Protein AF-A0A6I2VFU7-F1 (afdb_monomer_lite)

Radius of gyration: 22.82 Å; chains: 1; bounding box: 44×66×55 Å

Secondary structure (DSSP, 8-state):
-----PPPPPSEEEPPPPTTS---HHHHHHHHHHHHHHTT-HHHHHHHHT-S-HHHH-HHHHHHHHHHHTT-HHHHHHHHHHHHHHHHHH-EEEETTEEEEHHHHHHH--S--EEEEEEE--SPPP-S-EEEETTEEEEHHHHHHHHHHHHHTTSS-HHHHHHHHHHHH-GGGG--TT-EEEEETTTSTT--HHHHHHTT-EEEEE--S-HHHHHHHHHHHHTSSSEEEEEEEPPSSS---S-SEEEPPGGGHHHHHHHB---TTTSHHHHHHHHHTS-S-EEEEE----STHHHHHHHHHHHHHHHHHHHH-S-EEEEEPPPTT------HHHHHHHHH-

Foldseek 3Di:
DDDPPDDQDDFFKAFAQDPVRDRDPQQLVLQLLLQLCCVQDVPLSVVSNPPPDSVPPVPVSLVVLVVSLVPDVVSVVSSVVRSLVSLQQGMWGADPSDIDRPLVVLVPLPDAQWFKEKQAADDDADQWDWDDDPNDIDTDPRVLVVLVVCCVVVVDPVVVSVVNVVCRVVSCVLQQAPAAEEEQPCLFPPHCLLSCQSNAHEYAYADALDLVSQLVSSVSRHNHGYMYIWIFGDDPDDPCPDDSYYYDDPVCSSVCSNRTHDDLRNCLSNVLNVVLPDPAAYEYEYRDDDDDPVRSSNVSSSVSSVVVSVVVDPRYHYHYDDDPSDDDDDPVVVVVSVVVD

Sequence (341 aa):
MSTTSGAAARDGVCFPQGGDGRRSTGATGRAVFADSARAVDPELAARIEHTRDWRSGYLRPIRDIIAAATASPEAALTISRDGLESAHRRFRFIRSGNEQSLGSAMDNATEPGFGSVTVEGRVAAERDLSVPYEGKRLFGDDLRSQVDRWVRDGITEPSFAEAIHTLMDNPDWLDLRGVDIALLGAGAEMAPTRSLLRWGARVHAVDLPRPAAWQRLIEITRNTAGSLRVPIRLGTQGDAHVTSDGLVHHDDDTAIAEVAGADLLVHAPEIRTWLDEVPGPLVMGTYVYADGAAHVLLSVAADAIAADLLTRRDNVMLAYLATPTDVFMVPMSAVEESRRR

pLDDT: mean 91.06, std 12.76, range [26.19, 98.75]

Structure (mmCIF, N/CA/C/O backbone):
data_AF-A0A6I2VFU7-F1
#
_entry.id   AF-A0A6I2VFU7-F1
#
loop_
_atom_site.group_PDB
_atom_site.id
_atom_site.type_symbol
_atom_site.label_atom_id
_atom_site.label_alt_id
_atom_site.label_comp_id
_atom_site.label_asym_id
_atom_site.label_entity_id
_atom_site.label_seq_id
_atom_site.pdbx_PDB_ins_code
_atom_site.Cartn_x
_atom_site.Cartn_y
_atom_site.Cartn_z
_atom_site.occupancy
_atom_site.B_iso_or_equiv
_atom_site.auth_seq_id
_atom_site.auth_comp_id
_atom_site.auth_asym_id
_atom_site.auth_atom_id
_atom_site.pdbx_PDB_model_num
ATOM 1 N N . MET A 1 1 ? 6.984 34.305 32.905 1.00 30.67 1 MET A N 1
ATOM 2 C CA . MET A 1 1 ? 6.517 34.164 31.511 1.00 30.67 1 MET A CA 1
ATOM 3 C C . MET A 1 1 ? 7.580 33.388 30.749 1.00 30.67 1 MET A C 1
ATOM 5 O O . MET A 1 1 ? 8.530 33.983 30.267 1.00 30.67 1 MET A O 1
ATOM 9 N N . SER A 1 2 ? 7.501 32.056 30.768 1.00 26.19 2 SER A N 1
ATOM 10 C CA . SER A 1 2 ? 8.373 31.192 29.962 1.00 26.19 2 SER A CA 1
ATOM 11 C C . SER A 1 2 ? 7.602 30.810 28.712 1.00 26.19 2 SER A C 1
ATOM 13 O O . SER A 1 2 ? 6.572 30.147 28.792 1.00 26.19 2 SER A O 1
ATOM 15 N N . THR A 1 3 ? 8.076 31.302 27.578 1.00 29.20 3 THR A N 1
ATOM 16 C CA . THR A 1 3 ? 7.632 30.940 26.241 1.00 29.20 3 THR A CA 1
ATOM 17 C C . THR A 1 3 ? 8.098 29.519 25.945 1.00 29.20 3 THR A C 1
ATOM 19 O O . THR A 1 3 ? 9.261 29.272 25.633 1.00 29.20 3 THR A O 1
ATOM 22 N N . THR A 1 4 ? 7.185 28.559 26.060 1.00 33.75 4 THR A N 1
ATOM 23 C CA . THR A 1 4 ? 7.360 27.221 25.498 1.00 33.75 4 THR A CA 1
ATOM 24 C C . THR A 1 4 ? 7.382 27.370 23.980 1.00 33.75 4 THR A C 1
ATOM 26 O O . THR A 1 4 ? 6.345 27.488 23.335 1.00 33.75 4 THR A O 1
ATOM 29 N N . SER A 1 5 ? 8.586 27.428 23.416 1.00 33.78 5 SER A N 1
ATOM 30 C CA . SER A 1 5 ? 8.834 27.231 21.991 1.00 33.78 5 SER A CA 1
ATOM 31 C C . SER A 1 5 ? 8.337 25.830 21.620 1.00 33.78 5 SER A C 1
ATOM 33 O O . SER A 1 5 ? 9.014 24.829 21.857 1.00 33.78 5 SER A O 1
ATOM 35 N N . GLY A 1 6 ? 7.095 25.744 21.142 1.00 36.03 6 GLY A N 1
ATOM 36 C CA . GLY A 1 6 ? 6.591 24.549 20.484 1.00 36.03 6 GLY A CA 1
ATOM 37 C C . GLY A 1 6 ? 7.407 24.353 19.217 1.00 36.03 6 GLY A C 1
ATOM 38 O O . GLY A 1 6 ? 7.439 25.245 18.372 1.00 36.03 6 GLY A O 1
ATOM 39 N N . ALA A 1 7 ? 8.098 23.219 19.097 1.00 41.25 7 ALA A N 1
ATOM 40 C CA . ALA A 1 7 ? 8.722 22.838 17.839 1.00 41.25 7 ALA A CA 1
ATOM 41 C C . ALA A 1 7 ? 7.665 22.966 16.734 1.00 41.25 7 ALA A C 1
ATOM 43 O O . ALA A 1 7 ? 6.590 22.372 16.859 1.00 41.25 7 ALA A O 1
ATOM 44 N N . ALA A 1 8 ? 7.943 23.781 15.712 1.00 52.88 8 ALA A N 1
ATOM 45 C CA . ALA A 1 8 ? 7.046 23.946 14.578 1.00 52.88 8 ALA A CA 1
ATOM 46 C C . ALA A 1 8 ? 6.665 22.553 14.069 1.00 52.88 8 ALA A C 1
ATOM 48 O O . ALA A 1 8 ? 7.534 21.709 13.826 1.00 52.88 8 ALA A O 1
ATOM 49 N N . ALA A 1 9 ? 5.365 22.279 14.026 1.00 61.72 9 ALA A N 1
ATOM 50 C CA . ALA A 1 9 ? 4.891 20.979 13.605 1.00 61.72 9 ALA A CA 1
ATOM 51 C C . ALA A 1 9 ? 5.315 20.762 12.148 1.00 61.72 9 ALA A C 1
ATOM 53 O O . ALA A 1 9 ? 5.171 21.659 11.319 1.00 61.72 9 ALA A O 1
ATOM 54 N N . ARG A 1 10 ? 5.906 19.598 11.866 1.00 85.12 10 ARG A N 1
ATOM 55 C CA . ARG A 1 10 ? 6.325 19.248 10.508 1.00 85.12 10 ARG A CA 1
ATOM 56 C C . ARG A 1 10 ? 5.086 19.139 9.625 1.00 85.12 10 ARG A C 1
ATOM 58 O O . ARG A 1 10 ? 4.072 18.606 10.077 1.00 85.12 10 ARG A O 1
ATOM 65 N N . ASP A 1 11 ? 5.198 19.630 8.398 1.00 93.62 11 ASP A N 1
ATOM 66 C CA . ASP A 1 11 ? 4.160 19.461 7.386 1.00 93.62 11 ASP A CA 1
ATOM 67 C C . ASP A 1 11 ? 3.854 17.969 7.171 1.00 93.62 11 ASP A C 1
ATOM 69 O O . ASP A 1 11 ? 4.733 17.112 7.301 1.00 93.62 11 ASP A O 1
ATOM 73 N N . GLY A 1 12 ? 2.599 17.679 6.837 1.00 96.62 12 GLY A N 1
ATOM 74 C CA . GLY A 1 12 ? 2.100 16.344 6.543 1.00 96.62 12 GLY A CA 1
ATOM 75 C C . GLY A 1 12 ? 1.078 15.801 7.540 1.00 96.62 12 GLY A C 1
ATOM 76 O O . GLY A 1 12 ? 0.535 16.519 8.389 1.00 96.62 12 GLY A O 1
ATOM 77 N N . VAL A 1 13 ? 0.796 14.504 7.404 1.00 97.88 13 VAL A N 1
ATOM 78 C CA . VAL A 1 13 ? -0.123 13.763 8.278 1.00 97.88 13 VAL A CA 1
ATOM 79 C C . VAL A 1 13 ? 0.415 13.730 9.709 1.00 97.88 13 VAL A C 1
ATOM 81 O O . VAL A 1 13 ? 1.584 13.428 9.952 1.00 97.88 13 VAL A O 1
ATOM 84 N N . CYS A 1 14 ? -0.449 14.007 10.684 1.00 97.31 14 CYS A N 1
ATOM 85 C CA . CYS A 1 14 ? -0.097 13.993 12.098 1.00 97.31 14 CYS A CA 1
ATOM 86 C C . CYS A 1 14 ? -1.249 13.504 12.993 1.00 97.31 14 CYS A C 1
ATOM 88 O O . CYS A 1 14 ? -2.431 13.574 12.654 1.00 97.31 14 CYS A O 1
ATOM 90 N N . PHE A 1 15 ? -0.887 13.013 14.179 1.00 97.50 15 PHE A N 1
ATOM 91 C CA . PHE A 1 15 ? -1.839 12.664 15.238 1.00 97.50 15 PHE A CA 1
ATOM 92 C C . PHE A 1 15 ? -2.602 13.906 15.727 1.00 97.50 15 PHE A C 1
ATOM 94 O O . PHE A 1 15 ? -2.031 14.998 15.710 1.00 97.50 15 PHE A O 1
ATOM 101 N N . PRO A 1 16 ? -3.835 13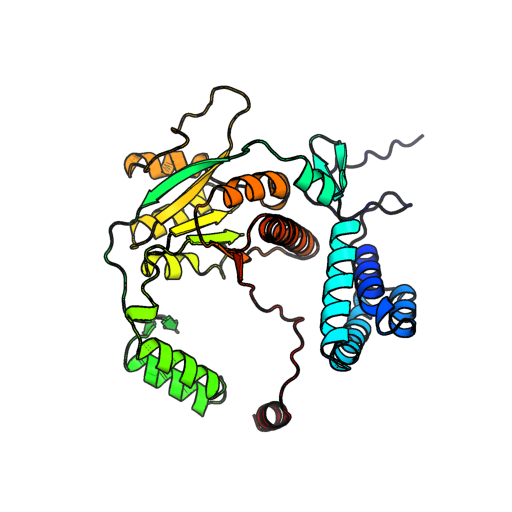.774 16.244 1.00 96.31 16 PRO A N 1
ATOM 102 C CA . PRO A 1 16 ? -4.548 14.896 16.849 1.00 96.31 16 PRO A CA 1
ATOM 103 C C . PRO A 1 16 ? -3.804 15.465 18.063 1.00 96.31 16 PRO A C 1
ATOM 105 O O . PRO A 1 16 ? -3.143 14.740 18.814 1.00 96.31 16 PRO A O 1
ATOM 108 N N . GLN A 1 17 ? -3.944 16.773 18.278 1.00 93.81 17 GLN A N 1
ATOM 109 C CA . GLN A 1 17 ? -3.481 17.430 19.495 1.00 93.81 17 GLN A CA 1
ATOM 110 C C . GLN A 1 17 ? -4.498 17.210 20.628 1.00 93.81 17 GLN A C 1
ATOM 112 O O . GLN A 1 17 ? -5.698 17.407 20.446 1.00 93.81 17 GLN A O 1
ATOM 117 N N . GLY A 1 18 ? -4.025 16.773 21.794 1.00 89.94 18 GLY A N 1
ATOM 118 C CA . GLY A 1 18 ? -4.827 16.672 23.011 1.00 89.94 18 GLY A CA 1
ATOM 119 C C . GLY A 1 18 ? -5.017 18.029 23.695 1.00 89.94 18 GLY A C 1
ATOM 120 O O . GLY A 1 18 ? -4.369 19.016 23.347 1.00 89.94 18 GLY A O 1
ATOM 121 N N . GLY A 1 19 ? -5.869 18.073 24.724 1.00 87.06 19 GLY A N 1
ATOM 122 C CA . GLY A 1 19 ? -6.099 19.291 25.519 1.00 87.06 19 GLY A CA 1
ATOM 123 C C . GLY A 1 19 ? -4.867 19.792 26.289 1.00 87.06 19 GLY A C 1
ATOM 124 O O . GLY A 1 19 ? -4.835 20.940 26.716 1.00 87.06 19 GLY A O 1
ATOM 125 N N . ASP A 1 20 ? -3.838 18.954 26.433 1.00 87.56 20 ASP A N 1
ATOM 126 C CA . ASP A 1 20 ? -2.525 19.288 26.998 1.00 87.56 20 ASP A CA 1
ATOM 127 C C . ASP A 1 20 ? -1.540 19.853 25.955 1.00 87.56 20 ASP A C 1
ATOM 129 O O . ASP A 1 20 ? -0.367 20.085 26.253 1.00 87.56 20 ASP A O 1
ATOM 133 N N . GLY A 1 21 ? -1.993 20.032 24.712 1.00 88.19 21 GLY A N 1
ATOM 134 C CA . GLY A 1 21 ? -1.176 20.492 23.600 1.00 88.19 21 GLY A CA 1
ATOM 135 C C . GLY A 1 21 ? -0.245 19.424 23.011 1.00 88.19 21 GLY A C 1
ATOM 136 O O . GLY A 1 21 ? 0.512 19.737 22.090 1.00 88.19 21 GLY A O 1
ATOM 137 N N . ARG A 1 22 ? -0.274 18.172 23.491 1.00 91.31 22 ARG A N 1
ATOM 138 C CA . ARG A 1 22 ? 0.595 17.086 23.006 1.00 91.31 22 ARG A CA 1
ATOM 139 C C . ARG A 1 22 ? -0.132 16.199 21.998 1.00 91.31 22 ARG A C 1
ATOM 141 O O . ARG A 1 22 ? -1.338 15.994 22.074 1.00 91.31 22 ARG A O 1
ATOM 148 N N . ARG A 1 23 ? 0.621 15.595 21.077 1.00 93.94 23 ARG A N 1
ATOM 149 C CA . ARG A 1 23 ? 0.114 14.601 20.116 1.00 93.94 23 ARG A CA 1
ATOM 150 C C . ARG A 1 23 ? 0.394 13.186 20.620 1.00 93.94 23 ARG A C 1
ATOM 152 O O . ARG A 1 23 ? 1.479 12.647 20.411 1.00 93.94 23 ARG A O 1
ATOM 159 N N . SER A 1 24 ? -0.549 12.611 21.365 1.00 93.81 24 SER A N 1
ATOM 160 C CA . SER A 1 24 ? -0.370 11.308 22.022 1.00 93.81 24 SER A CA 1
ATOM 161 C C . SER A 1 24 ? -0.778 10.143 21.118 1.00 93.81 24 SER A C 1
ATOM 163 O O . SER A 1 24 ? -1.953 9.975 20.784 1.00 93.81 24 SER A O 1
ATOM 165 N N . THR A 1 25 ? 0.188 9.285 20.782 1.00 93.75 25 THR A N 1
ATOM 166 C CA . THR A 1 25 ? -0.042 8.062 19.996 1.00 93.75 25 THR A CA 1
ATOM 167 C C . THR A 1 25 ? -0.905 7.059 20.760 1.00 93.75 25 THR A C 1
ATOM 169 O O . THR A 1 25 ? -1.858 6.518 20.211 1.00 93.75 25 THR A O 1
ATOM 172 N N . GLY A 1 26 ? -0.625 6.862 22.053 1.00 93.00 26 GLY A N 1
ATOM 173 C CA . GLY A 1 26 ? -1.360 5.927 22.904 1.00 93.00 26 GLY A CA 1
ATOM 174 C C . GLY A 1 26 ? -2.807 6.353 23.148 1.00 93.00 26 GLY A C 1
ATOM 175 O O . GLY A 1 26 ? -3.705 5.520 23.087 1.00 93.00 26 GLY A O 1
ATOM 176 N N . ALA A 1 27 ? -3.051 7.651 23.366 1.00 93.81 27 ALA A N 1
ATOM 177 C CA . ALA A 1 27 ? -4.416 8.157 23.514 1.00 93.81 27 ALA A CA 1
ATOM 178 C C . ALA A 1 27 ? -5.209 8.035 22.205 1.00 93.81 27 ALA A C 1
ATOM 180 O O . ALA A 1 27 ? -6.375 7.651 22.242 1.00 93.81 27 ALA A O 1
ATOM 181 N N . THR A 1 28 ? -4.565 8.312 21.063 1.00 95.69 28 THR A N 1
ATOM 182 C CA . THR A 1 28 ? -5.190 8.161 19.741 1.00 95.69 28 THR A CA 1
ATOM 183 C C . THR A 1 28 ? -5.544 6.701 19.469 1.00 95.69 28 THR A C 1
ATOM 185 O O . THR A 1 28 ? -6.696 6.415 19.166 1.00 95.69 28 THR A O 1
ATOM 188 N N . GLY A 1 29 ? -4.598 5.774 19.658 1.00 94.50 29 GLY A N 1
ATOM 189 C CA . GLY A 1 29 ? -4.837 4.342 19.463 1.00 94.50 29 GLY A CA 1
ATOM 190 C C . GLY A 1 29 ? -5.972 3.815 20.342 1.00 94.50 29 GLY A C 1
ATOM 191 O O . GLY A 1 29 ? -6.904 3.204 19.829 1.00 94.50 29 GLY A O 1
ATOM 192 N N . ARG A 1 30 ? -5.958 4.126 21.647 1.00 96.00 30 ARG A N 1
ATOM 193 C CA . ARG A 1 30 ? -7.037 3.737 22.571 1.00 96.00 30 ARG A CA 1
ATOM 194 C C . ARG A 1 30 ? -8.405 4.235 22.102 1.00 96.00 30 ARG A C 1
ATOM 196 O O . ARG A 1 30 ? -9.373 3.488 22.158 1.00 96.00 30 ARG A O 1
ATOM 203 N N . ALA A 1 31 ? -8.488 5.482 21.644 1.00 96.75 31 ALA A N 1
ATOM 204 C CA . ALA A 1 31 ? -9.744 6.055 21.176 1.00 96.75 31 ALA A CA 1
ATOM 205 C C . ALA A 1 31 ? -10.240 5.406 19.871 1.00 96.75 31 ALA A C 1
ATOM 207 O O . ALA A 1 31 ? -11.433 5.161 19.745 1.00 96.75 31 ALA A O 1
ATOM 208 N N . VAL A 1 32 ? -9.338 5.084 18.938 1.00 97.31 32 VAL A N 1
ATOM 209 C CA . VAL A 1 32 ? -9.686 4.388 17.687 1.00 97.31 32 VAL A CA 1
ATOM 210 C C . VAL A 1 32 ? -10.227 2.985 17.970 1.00 97.31 32 VAL A C 1
ATOM 212 O O . VAL A 1 32 ? -11.303 2.645 17.493 1.00 97.31 32 VAL A O 1
ATOM 215 N N . PHE A 1 33 ? -9.543 2.198 18.805 1.00 96.75 33 PHE A N 1
ATOM 216 C CA . PHE A 1 33 ? -10.000 0.847 19.153 1.00 96.75 33 PHE A CA 1
ATOM 217 C C . PHE A 1 33 ? -11.273 0.830 20.015 1.00 96.75 33 PHE A C 1
ATOM 219 O O . PHE A 1 33 ? -12.078 -0.092 19.917 1.00 96.75 33 PHE A O 1
ATOM 226 N N . ALA A 1 34 ? -11.484 1.838 20.867 1.00 98.06 34 ALA A N 1
ATOM 227 C CA . ALA A 1 34 ? -12.754 1.977 21.577 1.00 98.06 34 ALA A CA 1
ATOM 228 C C . ALA A 1 34 ? -13.896 2.260 20.597 1.00 98.06 34 ALA A C 1
ATOM 230 O O . ALA A 1 34 ? -14.954 1.641 20.686 1.0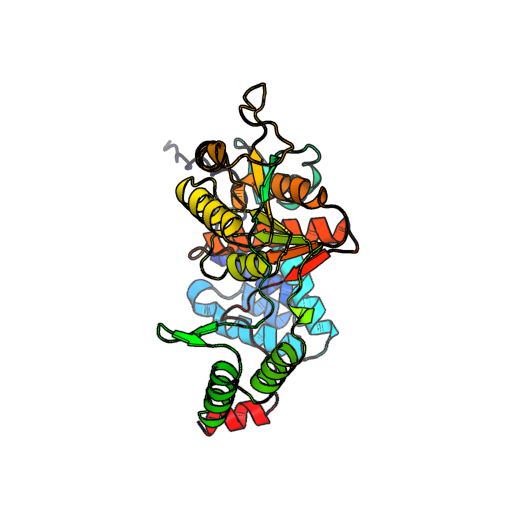0 98.06 34 ALA A O 1
ATOM 231 N N . ASP A 1 35 ? -13.667 3.174 19.651 1.00 98.56 35 ASP A N 1
ATOM 232 C CA . ASP A 1 35 ? -14.653 3.528 18.637 1.00 98.56 35 ASP A CA 1
ATOM 233 C C . ASP A 1 35 ? -14.993 2.336 17.738 1.00 98.56 35 ASP A C 1
ATOM 235 O O . ASP A 1 35 ? -16.177 2.097 17.520 1.00 98.56 35 ASP A O 1
ATOM 239 N N . SER A 1 36 ? -14.000 1.539 17.325 1.00 98.12 36 SER A N 1
ATOM 240 C CA . SER A 1 36 ? -14.229 0.352 16.492 1.00 98.12 36 SER A CA 1
ATOM 241 C C . SER A 1 36 ? -15.145 -0.676 17.155 1.00 98.12 36 SER A C 1
ATOM 243 O O . SER A 1 36 ? -15.945 -1.316 16.491 1.00 98.12 36 SER A O 1
ATOM 245 N N . ALA A 1 37 ? -15.037 -0.866 18.472 1.00 98.00 37 ALA A N 1
ATOM 246 C CA . ALA A 1 37 ? -15.828 -1.874 19.175 1.00 98.00 37 ALA A CA 1
ATOM 247 C C . ALA A 1 37 ? -17.240 -1.393 19.541 1.00 98.00 37 ALA A C 1
ATOM 249 O O . ALA A 1 37 ? -18.111 -2.219 19.794 1.00 98.00 37 ALA A O 1
ATOM 250 N N . ARG A 1 38 ? -17.482 -0.077 19.607 1.00 98.50 38 ARG A N 1
ATOM 251 C CA . ARG A 1 38 ? -18.626 0.483 20.346 1.00 98.50 38 ARG A CA 1
ATOM 252 C C . ARG A 1 38 ? -19.991 0.050 19.822 1.00 98.50 38 ARG A C 1
ATOM 254 O O . ARG A 1 38 ? -20.890 -0.149 20.632 1.00 98.50 38 ARG A O 1
ATOM 261 N N . ALA A 1 39 ? -20.156 -0.081 18.508 1.00 98.19 39 ALA A N 1
ATOM 262 C CA . ALA A 1 39 ? -21.428 -0.496 17.920 1.00 98.19 39 ALA A CA 1
ATOM 263 C C . ALA A 1 39 ? -21.739 -1.989 18.144 1.00 98.19 39 ALA A C 1
ATOM 265 O O . ALA A 1 39 ? -22.908 -2.368 18.176 1.00 98.19 39 ALA A O 1
ATOM 266 N N . VAL A 1 40 ? -20.708 -2.823 18.314 1.00 98.31 40 VAL A N 1
ATOM 267 C CA . VAL A 1 40 ? -20.831 -4.285 18.454 1.00 98.31 40 VAL A CA 1
ATOM 268 C C . VAL A 1 40 ? -20.802 -4.721 19.922 1.00 98.31 40 VAL A C 1
ATOM 270 O O . VAL A 1 40 ? -21.626 -5.528 20.341 1.00 98.31 40 VAL A O 1
ATOM 273 N N . ASP A 1 41 ? -19.878 -4.172 20.711 1.00 98.25 41 ASP A N 1
ATOM 274 C CA . ASP A 1 41 ? -19.702 -4.447 22.139 1.00 98.25 41 ASP A CA 1
ATOM 275 C C . ASP A 1 41 ? -19.393 -3.134 22.901 1.00 98.25 41 ASP A C 1
ATOM 277 O O . ASP A 1 41 ? -18.227 -2.747 23.082 1.00 98.25 41 ASP A O 1
ATOM 281 N N . PRO A 1 42 ? -20.437 -2.418 23.370 1.00 98.06 42 PRO A N 1
ATOM 282 C CA . PRO A 1 42 ? -20.283 -1.185 24.141 1.00 98.06 42 PRO A CA 1
ATOM 283 C C . PRO A 1 42 ? -19.513 -1.372 25.457 1.00 98.06 42 PRO A C 1
ATOM 285 O O . PRO A 1 42 ? -18.829 -0.449 25.907 1.00 98.06 42 PRO A O 1
ATOM 288 N N . GLU A 1 43 ? -19.597 -2.549 26.085 1.00 97.94 43 GLU A N 1
ATOM 289 C CA . GLU A 1 43 ? -18.876 -2.823 27.328 1.00 97.94 43 GLU A CA 1
ATOM 290 C C . GLU A 1 43 ? -17.374 -2.972 27.070 1.00 97.94 43 GLU A C 1
ATOM 292 O O . GLU A 1 43 ? -16.557 -2.469 27.847 1.00 97.94 43 GLU A O 1
ATOM 297 N N . LEU A 1 44 ? -16.987 -3.632 25.974 1.00 97.62 44 LEU A N 1
ATOM 298 C CA . LEU A 1 44 ? -15.598 -3.704 25.524 1.00 97.62 44 LEU A CA 1
ATOM 299 C C . LEU A 1 44 ? -15.044 -2.320 25.191 1.00 97.62 44 LEU A C 1
ATOM 301 O O . LEU A 1 44 ? -13.947 -1.994 25.651 1.00 97.62 44 LEU A O 1
ATOM 305 N N . ALA A 1 45 ? -15.805 -1.493 24.471 1.00 98.25 45 ALA A N 1
ATOM 306 C CA . ALA A 1 45 ? -15.417 -0.112 24.191 1.00 98.25 45 ALA A CA 1
ATOM 307 C C . ALA A 1 45 ? -15.148 0.673 25.487 1.00 98.25 45 ALA A C 1
ATOM 309 O O . ALA A 1 45 ? -14.081 1.274 25.638 1.00 98.25 45 ALA A O 1
ATOM 310 N N . ALA A 1 46 ? -16.045 0.578 26.475 1.00 97.25 46 ALA A N 1
ATOM 311 C CA . ALA A 1 46 ? -15.848 1.209 27.778 1.00 97.25 46 ALA A CA 1
ATOM 312 C C . ALA A 1 46 ? -14.587 0.682 28.494 1.00 97.25 46 ALA A C 1
ATOM 314 O O . ALA A 1 46 ? -13.817 1.467 29.052 1.00 97.25 46 ALA A O 1
ATOM 315 N N . ARG A 1 47 ? -14.308 -0.630 28.459 1.00 95.56 47 ARG A N 1
ATOM 316 C CA . ARG A 1 47 ? -13.069 -1.194 29.039 1.00 95.56 47 ARG A CA 1
ATOM 317 C C . ARG A 1 47 ? -11.809 -0.654 28.357 1.00 95.56 47 ARG A C 1
ATOM 319 O O . ARG A 1 47 ? -10.829 -0.351 29.043 1.00 95.56 47 ARG A O 1
ATOM 326 N N . ILE A 1 48 ? -11.828 -0.511 27.031 1.00 96.88 48 ILE A N 1
ATOM 327 C CA . ILE A 1 48 ? -10.720 0.076 26.267 1.00 96.88 48 ILE A CA 1
ATOM 328 C C . ILE A 1 48 ? -10.466 1.509 26.735 1.00 96.88 48 ILE A C 1
ATOM 330 O O . ILE A 1 48 ? -9.335 1.835 27.092 1.00 96.88 48 ILE A O 1
ATOM 334 N N . GLU A 1 49 ? -11.504 2.343 26.824 1.00 95.94 49 GLU A N 1
ATOM 335 C CA . GLU A 1 49 ? -11.398 3.743 27.264 1.00 95.94 49 GLU A CA 1
ATOM 336 C C . GLU A 1 49 ? -10.783 3.885 28.663 1.00 95.94 49 GLU A C 1
ATOM 338 O O . GLU A 1 49 ? -9.946 4.762 28.893 1.00 95.94 49 GLU A O 1
ATOM 343 N N . HIS A 1 50 ? -11.138 2.980 29.579 1.00 93.81 50 HIS A N 1
ATOM 344 C CA . HIS A 1 50 ? -10.647 2.970 30.959 1.00 93.81 50 HIS A CA 1
ATOM 345 C C . HIS A 1 50 ? -9.265 2.312 31.125 1.00 93.81 50 HIS A C 1
ATOM 347 O O . HIS A 1 50 ? -8.721 2.276 32.235 1.00 93.81 50 HIS A O 1
ATOM 353 N N . THR A 1 51 ? -8.647 1.827 30.042 1.00 92.31 51 THR A N 1
ATOM 354 C CA . THR A 1 51 ? -7.284 1.280 30.077 1.00 92.31 51 THR A CA 1
ATOM 355 C C . THR A 1 51 ? -6.278 2.410 30.310 1.00 92.31 51 THR A C 1
ATOM 357 O O . THR A 1 51 ? -5.951 3.177 29.400 1.00 92.31 51 THR A O 1
ATOM 360 N N . ARG A 1 52 ? -5.787 2.525 31.555 1.00 84.31 52 ARG A N 1
ATOM 361 C CA . ARG A 1 52 ? -4.903 3.621 32.002 1.00 84.31 52 ARG A CA 1
ATOM 362 C C . ARG A 1 52 ? -3.594 3.682 31.217 1.00 84.31 52 ARG A C 1
ATOM 364 O O . ARG A 1 52 ? -3.289 4.728 30.649 1.00 84.31 52 ARG A O 1
ATOM 371 N N . ASP A 1 53 ? -2.861 2.570 31.162 1.00 88.75 53 ASP A N 1
ATOM 372 C CA . ASP A 1 53 ? -1.652 2.437 30.349 1.00 88.75 53 ASP A CA 1
ATOM 373 C C . ASP A 1 53 ? -1.951 1.623 29.089 1.00 88.75 53 ASP A C 1
ATOM 375 O O . ASP A 1 53 ? -1.860 0.396 29.069 1.00 88.75 53 ASP A O 1
ATOM 379 N N . TRP A 1 54 ? -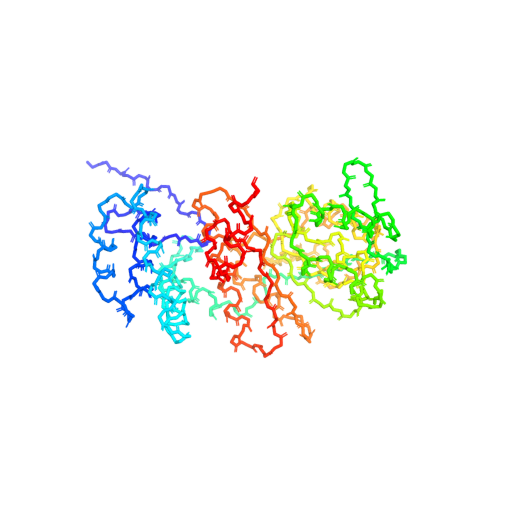2.318 2.326 28.019 1.00 89.62 54 TRP A N 1
ATOM 380 C CA . TRP A 1 54 ? -2.568 1.689 26.728 1.00 89.62 54 TRP A CA 1
ATOM 381 C C . TRP A 1 54 ? -1.309 1.036 26.144 1.00 89.62 54 TRP A C 1
ATOM 383 O O . TRP A 1 54 ? -1.409 0.025 25.458 1.00 89.62 54 TRP A O 1
ATOM 393 N N . ARG A 1 55 ? -0.113 1.573 26.427 1.00 85.44 55 ARG A N 1
ATOM 394 C CA . ARG A 1 55 ? 1.135 1.121 25.795 1.00 85.44 55 ARG A CA 1
ATOM 395 C C . ARG A 1 55 ? 1.462 -0.330 26.146 1.00 85.44 55 ARG A C 1
ATOM 397 O O . ARG A 1 55 ? 1.988 -1.042 25.297 1.00 85.44 55 ARG A O 1
ATOM 404 N N . SER A 1 56 ? 1.155 -0.752 27.370 1.00 87.69 56 SER A N 1
ATOM 405 C CA . SER A 1 56 ? 1.340 -2.133 27.832 1.00 87.69 56 SER A CA 1
ATOM 406 C C . SER A 1 56 ? 0.032 -2.930 27.898 1.00 87.69 56 SER A C 1
ATOM 408 O O . SER A 1 56 ? 0.052 -4.155 27.820 1.00 87.69 56 SER A O 1
ATOM 410 N N . GLY A 1 57 ? -1.113 -2.251 28.015 1.00 87.19 57 GLY A N 1
ATOM 411 C CA . GLY A 1 57 ? -2.412 -2.877 28.256 1.00 87.19 57 GLY A CA 1
ATOM 412 C C . GLY A 1 57 ? -3.220 -3.265 27.016 1.00 87.19 57 GLY A C 1
ATOM 413 O O . GLY A 1 57 ? -4.305 -3.812 27.183 1.00 87.19 57 GLY A O 1
ATOM 414 N N . TYR A 1 58 ? -2.746 -2.992 25.794 1.00 88.69 58 TYR A N 1
ATOM 415 C CA . TYR A 1 58 ? -3.557 -3.132 24.573 1.00 88.69 58 TYR A CA 1
ATOM 416 C C . TYR A 1 58 ? -3.822 -4.580 24.126 1.00 88.69 58 TYR A C 1
ATOM 418 O O . TYR A 1 58 ? -4.812 -4.829 23.442 1.00 88.69 58 TYR A O 1
ATOM 426 N N . LEU A 1 59 ? -2.970 -5.543 24.502 1.00 89.25 59 LEU A N 1
ATOM 427 C CA . LEU A 1 59 ? -3.012 -6.907 23.949 1.00 89.25 59 LEU A CA 1
ATOM 428 C C . LEU A 1 59 ? -4.347 -7.618 24.201 1.00 89.25 59 LEU A C 1
ATOM 430 O O . LEU A 1 59 ? -4.938 -8.188 23.285 1.00 89.25 59 LEU A O 1
ATOM 434 N N . ARG A 1 60 ? -4.840 -7.577 25.444 1.00 90.19 60 ARG A N 1
ATOM 435 C CA . ARG A 1 60 ? -6.114 -8.212 25.802 1.00 90.19 60 ARG A CA 1
ATOM 436 C C . ARG A 1 60 ? -7.306 -7.536 25.108 1.00 90.19 60 ARG A C 1
ATOM 438 O O . ARG A 1 60 ? -8.092 -8.267 24.515 1.00 90.19 60 ARG A O 1
ATOM 445 N N . PRO A 1 61 ? -7.432 -6.197 25.111 1.00 92.12 61 PRO A N 1
ATOM 446 C CA . PRO A 1 61 ? -8.455 -5.525 24.326 1.00 92.12 61 PRO A CA 1
ATOM 447 C C . PRO A 1 61 ? -8.436 -5.857 22.833 1.00 92.12 61 PRO A C 1
ATOM 449 O O . PRO A 1 61 ? -9.496 -6.146 22.296 1.00 92.12 61 PRO A O 1
ATOM 452 N N . ILE A 1 62 ? -7.272 -5.887 22.169 1.00 89.81 62 ILE A N 1
ATOM 453 C CA . ILE A 1 62 ? -7.204 -6.252 20.741 1.00 89.81 62 ILE A CA 1
ATOM 454 C C . ILE A 1 62 ? -7.733 -7.672 20.518 1.00 89.81 62 ILE A C 1
ATOM 456 O O . ILE A 1 62 ? -8.562 -7.883 19.639 1.00 89.81 62 ILE A O 1
ATOM 460 N N . ARG A 1 63 ? -7.330 -8.640 21.349 1.00 90.25 63 ARG A N 1
ATOM 461 C CA . ARG A 1 63 ? -7.873 -10.005 21.284 1.00 90.25 63 ARG A CA 1
ATOM 462 C C . ARG A 1 63 ? -9.395 -10.021 21.452 1.00 90.25 63 ARG A C 1
ATOM 464 O O . ARG A 1 63 ? -10.080 -10.731 20.724 1.00 90.25 63 ARG A O 1
ATOM 471 N N . ASP A 1 64 ? -9.912 -9.270 22.420 1.00 93.50 64 ASP A N 1
ATOM 472 C CA . ASP A 1 64 ? -11.346 -9.227 22.706 1.00 93.50 64 ASP A CA 1
ATOM 473 C C . ASP A 1 64 ? -12.129 -8.548 21.557 1.00 93.50 64 ASP A C 1
ATOM 475 O O . ASP A 1 64 ? -13.234 -8.984 21.253 1.00 93.50 64 ASP A O 1
ATOM 479 N N . ILE A 1 65 ? -11.540 -7.568 20.851 1.00 94.12 65 ILE A N 1
ATOM 480 C CA . ILE A 1 65 ? -12.111 -6.982 19.619 1.00 94.12 65 ILE A CA 1
ATOM 481 C C . ILE A 1 65 ? -12.219 -8.040 18.523 1.00 94.12 65 ILE A C 1
ATOM 483 O O . ILE A 1 65 ? -13.268 -8.161 17.897 1.00 94.12 65 ILE A O 1
ATOM 487 N N . ILE A 1 66 ? -11.165 -8.832 18.307 1.00 91.19 66 ILE A N 1
ATOM 488 C CA . ILE A 1 66 ? -11.202 -9.909 17.312 1.00 91.19 66 ILE A CA 1
ATOM 489 C C . ILE A 1 66 ? -12.263 -10.949 17.682 1.00 91.19 66 ILE A C 1
ATOM 491 O O . ILE A 1 66 ? -13.032 -11.364 16.823 1.00 91.19 66 ILE A O 1
ATOM 495 N N . ALA A 1 67 ? -12.362 -11.333 18.956 1.00 92.31 67 ALA A N 1
ATOM 496 C CA . ALA A 1 67 ? -13.402 -12.255 19.411 1.00 92.31 67 ALA A CA 1
ATOM 497 C C . ALA A 1 67 ? -14.824 -11.690 19.222 1.00 92.31 67 ALA A C 1
ATOM 499 O O . ALA A 1 67 ? -15.740 -12.442 18.906 1.00 92.31 67 ALA A O 1
ATOM 500 N N . ALA A 1 68 ? -15.020 -10.379 19.385 1.00 94.75 68 ALA A N 1
ATOM 501 C CA . ALA A 1 68 ? -16.295 -9.733 19.077 1.00 94.75 68 ALA A CA 1
ATOM 502 C C . ALA A 1 68 ? -16.577 -9.721 17.562 1.00 94.75 68 ALA A C 1
ATOM 504 O O . ALA A 1 68 ? -17.705 -9.968 17.140 1.00 94.75 68 ALA A O 1
ATOM 505 N N . ALA A 1 69 ? -15.551 -9.501 16.735 1.00 93.56 69 ALA A N 1
ATOM 506 C CA . ALA A 1 69 ? -15.664 -9.515 15.278 1.00 93.56 69 ALA A CA 1
ATOM 507 C C . ALA A 1 69 ? -16.077 -10.885 14.718 1.00 93.56 69 ALA A C 1
ATOM 509 O O . ALA A 1 69 ? -16.747 -10.938 13.691 1.00 93.56 69 ALA A O 1
ATOM 510 N N . THR A 1 70 ? -15.744 -11.995 15.387 1.00 91.38 70 THR A N 1
ATOM 511 C CA . THR A 1 70 ? -16.145 -13.339 14.933 1.00 91.38 70 THR A CA 1
ATOM 512 C C . THR A 1 70 ? -17.602 -13.693 15.239 1.00 91.38 70 THR A C 1
ATOM 514 O O . THR A 1 70 ? -18.055 -14.763 14.832 1.00 91.38 70 THR A O 1
ATOM 517 N N . ALA A 1 71 ? -18.354 -12.826 15.927 1.00 93.31 71 ALA A N 1
ATOM 518 C CA . ALA A 1 71 ? -19.754 -13.087 16.256 1.00 93.31 71 ALA A CA 1
ATOM 519 C C . ALA A 1 71 ? -20.655 -13.159 15.009 1.00 93.31 71 ALA A C 1
ATOM 521 O O . ALA A 1 71 ? -21.580 -13.972 14.970 1.00 93.31 71 ALA A O 1
ATOM 522 N N . SER A 1 72 ? -20.391 -12.332 13.990 1.00 95.25 72 SER A N 1
ATOM 523 C CA . SER A 1 72 ? -21.060 -12.391 12.685 1.00 95.25 72 SER A CA 1
ATOM 524 C C . SER A 1 72 ? -20.250 -11.668 11.596 1.00 95.25 72 SER A C 1
ATOM 526 O O . SER A 1 72 ? -19.399 -10.833 11.920 1.00 95.25 72 SER A O 1
ATOM 528 N N . PRO A 1 73 ? -20.519 -11.921 10.299 1.00 94.56 73 PRO A N 1
ATOM 529 C CA . PRO A 1 73 ? -19.920 -11.149 9.206 1.00 94.56 73 PRO A CA 1
ATOM 530 C C . PRO A 1 73 ? -20.153 -9.635 9.333 1.00 94.56 73 PRO A C 1
ATOM 532 O O . PRO A 1 73 ? -19.256 -8.836 9.068 1.00 94.56 73 PRO A O 1
ATOM 535 N N . GLU A 1 74 ? -21.341 -9.225 9.775 1.00 97.56 74 GLU A N 1
ATOM 536 C CA . GLU A 1 74 ? -21.695 -7.822 9.996 1.00 97.56 74 GLU A CA 1
ATOM 537 C C . GLU A 1 74 ? -20.882 -7.218 11.141 1.00 97.56 74 GLU A C 1
ATOM 539 O O . GLU A 1 74 ? -20.415 -6.091 11.009 1.00 97.56 74 GLU A O 1
ATOM 544 N N . ALA A 1 75 ? -20.664 -7.958 12.235 1.00 96.75 75 ALA A N 1
ATOM 545 C CA . ALA A 1 75 ? -19.835 -7.503 13.348 1.00 96.75 75 ALA A CA 1
ATOM 546 C C . ALA A 1 75 ? -18.390 -7.234 12.903 1.00 96.75 75 ALA A C 1
ATOM 548 O O . ALA A 1 75 ? -17.836 -6.182 13.228 1.00 96.75 75 ALA A O 1
ATOM 549 N N . ALA A 1 76 ? -17.808 -8.139 12.108 1.00 94.12 76 ALA A N 1
ATOM 550 C CA . ALA A 1 76 ? -16.478 -7.951 11.534 1.00 94.12 76 ALA A CA 1
ATOM 551 C C . ALA A 1 76 ? -16.404 -6.683 10.670 1.00 94.12 76 ALA A C 1
ATOM 553 O O . ALA A 1 76 ? -15.525 -5.845 10.871 1.00 94.12 76 ALA A O 1
ATOM 554 N N . LEU A 1 77 ? -17.360 -6.504 9.752 1.00 96.25 77 LEU A N 1
ATOM 555 C CA . LEU A 1 77 ? -17.398 -5.334 8.874 1.00 96.25 77 LEU A CA 1
ATOM 556 C C . LEU A 1 77 ? -17.617 -4.027 9.644 1.00 96.25 77 LEU A C 1
ATOM 558 O O . LEU A 1 77 ? -16.966 -3.033 9.329 1.00 96.25 77 LEU A O 1
ATOM 562 N N . THR A 1 78 ? -18.507 -4.010 10.637 1.00 98.12 78 THR A N 1
ATOM 563 C CA . THR A 1 78 ? -18.776 -2.825 11.464 1.00 98.12 78 THR A CA 1
ATOM 564 C C . THR A 1 78 ? -17.543 -2.427 12.266 1.00 98.12 78 THR A C 1
ATOM 566 O O . THR A 1 78 ? -17.150 -1.267 12.215 1.00 98.12 78 THR A O 1
ATOM 569 N N . ILE A 1 79 ? -16.863 -3.376 12.921 1.00 97.19 79 ILE A N 1
ATOM 570 C CA . ILE A 1 79 ? -15.641 -3.082 13.686 1.00 97.19 79 ILE A CA 1
ATOM 571 C C . ILE A 1 79 ? -14.558 -2.473 12.794 1.00 97.19 79 ILE A C 1
ATOM 573 O O . ILE A 1 79 ? -13.953 -1.460 13.153 1.00 97.19 79 ILE A O 1
ATOM 577 N N . SER A 1 80 ? -14.320 -3.059 11.618 1.00 94.75 80 SER A N 1
ATOM 578 C CA . SER A 1 80 ? -13.338 -2.529 10.671 1.00 94.75 80 SER A CA 1
ATOM 579 C C . SER A 1 80 ? -13.718 -1.132 10.168 1.00 94.75 80 SER A C 1
ATOM 581 O O . SER A 1 80 ? -12.872 -0.239 10.169 1.00 94.75 80 SER A O 1
ATOM 583 N N . ARG A 1 81 ? -14.983 -0.918 9.779 1.00 97.06 81 ARG A N 1
ATOM 584 C CA . ARG A 1 81 ? -15.471 0.377 9.272 1.00 97.06 81 ARG A CA 1
ATOM 585 C C . ARG A 1 81 ? -15.402 1.472 10.330 1.00 97.06 81 ARG A C 1
ATOM 587 O O . ARG A 1 81 ? -14.815 2.515 10.061 1.00 97.06 81 ARG A O 1
ATOM 594 N N . ASP A 1 82 ? -15.921 1.222 11.528 1.00 98.56 82 ASP A N 1
ATOM 595 C CA . ASP A 1 82 ? -15.965 2.208 12.613 1.00 98.56 82 ASP A CA 1
ATOM 596 C C . ASP A 1 82 ? -14.550 2.567 13.099 1.00 98.56 82 ASP A C 1
ATOM 598 O O . ASP A 1 82 ? -14.265 3.720 13.442 1.00 98.56 82 ASP A O 1
ATOM 602 N N . GLY A 1 83 ? -13.632 1.591 13.093 1.00 97.25 83 GLY A N 1
ATOM 603 C CA . GLY A 1 83 ? -12.218 1.811 13.391 1.00 97.25 83 GLY A CA 1
ATOM 604 C C . GLY A 1 83 ? -11.533 2.717 12.369 1.00 97.25 83 GLY A C 1
ATOM 605 O O . GLY A 1 83 ? -10.877 3.690 12.756 1.00 97.25 83 GLY A O 1
ATOM 606 N N . LEU A 1 84 ? -11.720 2.443 11.074 1.00 96.00 84 LEU A N 1
ATOM 607 C CA . LEU A 1 84 ? -11.200 3.295 10.004 1.00 96.00 84 LEU A CA 1
ATOM 608 C C . LEU A 1 84 ? -11.826 4.693 10.066 1.00 96.00 84 LEU A C 1
ATOM 610 O O . LEU A 1 84 ? -11.096 5.679 10.120 1.00 96.00 84 LEU A O 1
ATOM 614 N N . GLU A 1 85 ? -13.150 4.809 10.176 1.00 97.50 85 GLU A N 1
ATOM 615 C CA . GLU A 1 85 ? -13.829 6.107 10.276 1.00 97.50 85 GLU A CA 1
ATOM 616 C C . GLU A 1 85 ? -13.304 6.930 11.465 1.00 97.50 85 GLU A C 1
ATOM 618 O O . GLU A 1 85 ? -13.032 8.130 11.347 1.00 97.50 85 GLU A O 1
ATOM 623 N N . SER A 1 86 ? -13.087 6.280 12.614 1.00 98.25 86 SER A N 1
ATOM 624 C CA . SER A 1 86 ? -12.481 6.921 13.780 1.00 98.25 86 SER A CA 1
ATOM 625 C C . SER A 1 86 ? -11.067 7.432 13.504 1.00 98.25 86 SER A C 1
ATOM 627 O O . SER A 1 86 ? -10.740 8.557 13.897 1.00 98.25 86 SER A O 1
ATOM 629 N N . ALA A 1 87 ? -10.231 6.656 12.808 1.00 97.50 87 ALA A N 1
ATOM 630 C CA . ALA A 1 87 ? -8.905 7.104 12.396 1.00 97.50 87 ALA A CA 1
ATOM 631 C C . ALA A 1 87 ? -9.000 8.320 11.454 1.00 97.50 87 ALA A C 1
ATOM 633 O O . ALA A 1 87 ? -8.464 9.383 11.777 1.00 97.50 87 ALA A O 1
ATOM 634 N N . HIS A 1 88 ? -9.756 8.226 10.359 1.00 96.19 88 HIS A N 1
ATOM 635 C CA . HIS A 1 88 ? -9.925 9.313 9.381 1.00 96.19 88 HIS A CA 1
ATOM 636 C C . HIS A 1 88 ? -10.421 10.617 10.013 1.00 96.19 88 HIS A C 1
ATOM 638 O O . HIS A 1 88 ? -9.895 11.693 9.728 1.00 96.19 88 HIS A O 1
ATOM 644 N N . ARG A 1 89 ? -11.378 10.533 10.945 1.00 96.94 89 ARG A N 1
ATOM 645 C CA . ARG A 1 89 ? -11.916 11.696 11.669 1.00 96.94 89 ARG A CA 1
ATOM 646 C C . ARG A 1 89 ? -10.891 12.360 12.596 1.00 96.94 89 ARG A C 1
ATOM 648 O O . ARG A 1 89 ? -10.989 13.557 12.869 1.00 96.94 89 ARG A O 1
ATOM 655 N N . ARG A 1 90 ? -9.947 11.592 13.148 1.00 97.69 90 ARG A N 1
ATOM 656 C CA . ARG A 1 90 ? -9.012 12.054 14.190 1.00 97.69 90 ARG A CA 1
ATOM 657 C C . ARG A 1 90 ? -7.711 12.603 13.630 1.00 97.69 90 ARG A C 1
ATOM 659 O O . ARG A 1 90 ? -7.180 13.559 14.196 1.00 97.69 90 ARG A O 1
ATOM 666 N N . PHE A 1 91 ? -7.165 11.986 12.587 1.00 98.12 91 PHE A N 1
ATOM 667 C CA . PHE A 1 91 ? -5.877 12.404 12.042 1.00 98.12 91 PHE A CA 1
ATOM 668 C C . PHE A 1 91 ? -5.984 13.756 11.331 1.00 98.12 91 PHE A C 1
ATOM 670 O O . PHE A 1 91 ? -7.009 14.140 10.760 1.00 98.12 91 PHE A O 1
ATOM 677 N N . ARG A 1 92 ? -4.905 14.524 11.438 1.00 98.00 92 ARG A N 1
ATOM 678 C CA . ARG A 1 92 ? -4.818 15.913 10.993 1.00 98.00 92 ARG A CA 1
ATOM 679 C C . ARG A 1 92 ? -3.744 16.042 9.928 1.00 98.00 92 ARG A C 1
ATOM 681 O O . ARG A 1 92 ? -2.869 15.186 9.813 1.00 98.00 92 ARG A O 1
ATOM 688 N N . PHE A 1 93 ? -3.795 17.132 9.184 1.00 97.94 93 PHE A N 1
ATOM 689 C CA . PHE A 1 93 ? -2.813 17.455 8.164 1.00 97.94 93 PHE A CA 1
ATOM 690 C C . PHE A 1 93 ? -2.318 18.883 8.354 1.00 97.94 93 PHE A C 1
ATOM 692 O O . PHE A 1 93 ? -3.125 19.797 8.545 1.00 97.94 93 PHE A O 1
ATOM 699 N N . ILE A 1 94 ? -0.999 19.064 8.316 1.00 96.94 94 ILE A N 1
ATOM 700 C CA . ILE A 1 94 ? -0.347 20.362 8.493 1.00 96.94 94 ILE A CA 1
ATOM 701 C C . ILE A 1 94 ? 0.296 20.776 7.176 1.00 96.94 94 ILE A C 1
ATOM 703 O O . ILE A 1 94 ? 1.061 20.015 6.589 1.00 96.94 94 ILE A O 1
ATOM 707 N N . ARG A 1 95 ? -0.006 21.988 6.715 1.00 93.31 95 ARG A N 1
ATOM 708 C CA . ARG A 1 95 ? 0.614 22.588 5.531 1.00 93.31 95 ARG A CA 1
ATOM 709 C C . ARG A 1 95 ? 0.984 24.026 5.842 1.00 93.31 95 ARG A C 1
ATOM 711 O O . ARG A 1 95 ? 0.104 24.827 6.156 1.00 93.31 95 ARG A O 1
ATOM 718 N N . SER A 1 96 ? 2.272 24.352 5.755 1.00 90.81 96 SER A N 1
ATOM 719 C CA . SER A 1 96 ? 2.772 25.716 5.981 1.00 90.81 96 SER A CA 1
ATOM 720 C C . SER A 1 96 ? 2.292 26.312 7.315 1.00 90.81 96 SER A C 1
ATOM 722 O O . SER A 1 96 ? 1.920 27.481 7.395 1.00 90.81 96 SER A O 1
ATOM 724 N N . GLY A 1 97 ? 2.253 25.483 8.363 1.00 89.94 97 GLY A N 1
ATOM 725 C CA . GLY A 1 97 ? 1.796 25.866 9.703 1.00 89.94 97 GLY A CA 1
ATOM 72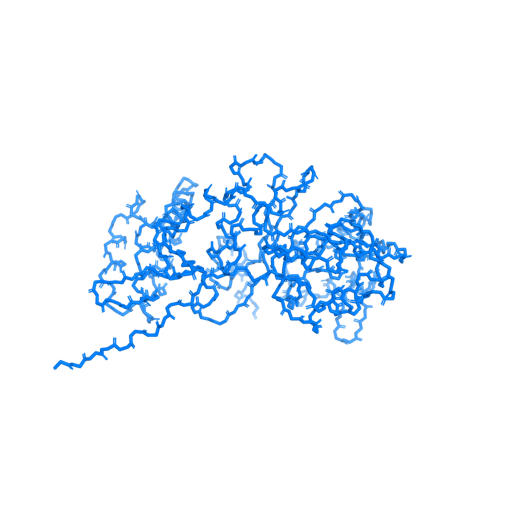6 C C . GLY A 1 97 ? 0.276 25.884 9.915 1.00 89.94 97 GLY A C 1
ATOM 727 O O . GLY A 1 97 ? -0.157 26.015 11.059 1.00 89.94 97 GLY A O 1
ATOM 728 N N . ASN A 1 98 ? -0.537 25.699 8.871 1.00 92.94 98 ASN A N 1
ATOM 729 C CA . ASN A 1 98 ? -1.990 25.583 8.996 1.00 92.94 98 ASN A CA 1
ATOM 730 C C . ASN A 1 98 ? -2.398 24.124 9.205 1.00 92.94 98 ASN A C 1
ATOM 732 O O . ASN A 1 98 ? -2.049 23.258 8.403 1.00 92.94 98 ASN A O 1
ATOM 736 N N . GLU A 1 99 ? -3.165 23.857 10.263 1.00 95.62 99 GLU A N 1
ATOM 737 C CA . GLU A 1 99 ? -3.695 22.525 10.553 1.00 95.62 99 GLU A CA 1
ATOM 738 C C . GLU A 1 99 ? -5.166 22.400 10.139 1.00 95.62 99 GLU A C 1
ATOM 740 O O . GLU A 1 99 ? -6.030 23.136 10.614 1.00 95.62 99 GLU A O 1
ATOM 745 N N . GLN A 1 100 ? -5.473 21.371 9.354 1.00 96.50 100 GLN A N 1
ATOM 746 C CA . GLN A 1 100 ? -6.832 20.961 8.988 1.00 96.50 100 GLN A CA 1
ATOM 747 C C . GLN A 1 100 ? -7.039 19.464 9.258 1.00 96.50 100 GLN A C 1
ATOM 749 O O . GLN A 1 100 ? -6.118 18.780 9.718 1.00 96.50 100 GLN A O 1
ATOM 754 N N . SER A 1 101 ? -8.260 18.952 9.082 1.00 97.31 101 SER A N 1
ATOM 755 C CA . SER A 1 101 ? -8.481 17.499 9.106 1.00 97.31 101 SER A CA 1
ATOM 756 C C . SER A 1 101 ? -7.786 16.858 7.904 1.00 97.31 101 SER A C 1
ATOM 758 O O . SER A 1 101 ? -7.596 17.510 6.875 1.00 97.31 101 SER A O 1
ATOM 760 N N . LEU A 1 102 ? -7.400 15.585 8.025 1.00 97.25 102 LEU A N 1
ATOM 761 C CA . LEU A 1 102 ? -6.844 14.864 6.882 1.00 97.25 102 LEU A CA 1
ATOM 762 C C . LEU A 1 102 ? -7.851 14.801 5.725 1.00 97.25 102 LEU A C 1
ATOM 764 O O . LEU A 1 102 ? -7.483 15.125 4.603 1.00 97.25 102 LEU A O 1
ATOM 768 N N . GLY A 1 103 ? -9.122 14.499 6.013 1.00 96.31 103 GLY A N 1
ATOM 769 C CA . GLY A 1 103 ? -10.189 14.486 5.005 1.00 96.31 103 GLY A CA 1
ATOM 770 C C . GLY A 1 103 ? -10.300 15.804 4.232 1.00 96.31 103 GLY A C 1
ATOM 771 O O . GLY A 1 103 ? -10.214 15.800 3.012 1.00 96.31 103 GLY A O 1
ATOM 772 N N . SER A 1 104 ? -10.343 16.952 4.921 1.00 96.38 104 SER A N 1
ATOM 773 C CA . SER A 1 104 ? -10.399 18.251 4.234 1.00 96.38 104 SER A CA 1
ATOM 774 C C . SER A 1 104 ? -9.148 18.538 3.399 1.00 96.38 104 SER A C 1
ATOM 776 O O . SER A 1 104 ? -9.252 19.172 2.355 1.00 96.38 104 SER A O 1
ATOM 778 N N . ALA A 1 105 ? -7.965 18.074 3.817 1.00 96.19 105 ALA A N 1
ATOM 779 C CA . ALA A 1 105 ? -6.764 18.201 2.991 1.00 96.19 105 ALA A CA 1
ATOM 780 C C . ALA A 1 105 ? -6.852 17.368 1.701 1.00 96.19 105 ALA A C 1
ATOM 782 O O . ALA A 1 105 ? -6.410 17.843 0.656 1.00 96.19 105 ALA A O 1
ATOM 783 N N . MET A 1 106 ? -7.429 16.163 1.771 1.00 96.06 106 MET A N 1
ATOM 784 C CA . MET A 1 106 ? -7.656 15.303 0.604 1.00 96.06 106 MET A CA 1
ATOM 785 C C . MET A 1 106 ? -8.687 15.914 -0.354 1.00 96.06 106 MET A C 1
ATOM 787 O O . MET A 1 106 ? -8.418 15.989 -1.554 1.00 96.06 106 MET A O 1
ATOM 791 N N . ASP A 1 107 ? -9.806 16.416 0.179 1.00 94.00 107 ASP A N 1
ATOM 792 C CA . ASP A 1 107 ? -10.900 17.018 -0.596 1.00 94.00 107 ASP A CA 1
ATOM 793 C C . ASP A 1 107 ? -10.465 18.290 -1.340 1.00 94.00 107 ASP A C 1
ATOM 795 O O . ASP A 1 107 ? -10.846 18.515 -2.488 1.00 94.00 107 ASP A O 1
ATOM 799 N N . ASN A 1 108 ? -9.653 19.129 -0.688 1.00 91.50 108 ASN A N 1
ATOM 800 C CA . ASN A 1 108 ? -9.249 20.434 -1.217 1.00 91.50 108 ASN A CA 1
ATOM 801 C C . ASN A 1 108 ? -8.150 20.355 -2.290 1.00 91.50 108 ASN A C 1
ATOM 803 O O . ASN A 1 108 ? -7.895 21.344 -2.979 1.00 91.50 108 ASN A O 1
ATOM 807 N N . ALA A 1 109 ? -7.458 19.223 -2.424 1.00 88.00 109 ALA A N 1
ATOM 808 C CA . ALA A 1 109 ? -6.362 19.076 -3.375 1.00 88.00 109 ALA A CA 1
ATOM 809 C C . ALA A 1 109 ? -6.885 18.712 -4.771 1.00 88.00 109 ALA A C 1
ATOM 811 O O . ALA A 1 109 ? -6.944 17.545 -5.139 1.00 88.00 109 ALA A O 1
ATOM 812 N N . THR A 1 110 ? -7.274 19.698 -5.572 1.00 84.88 110 THR A N 1
ATOM 813 C CA . THR A 1 110 ? -7.777 19.445 -6.937 1.00 84.88 110 THR A CA 1
ATOM 814 C C . THR A 1 110 ? -6.704 19.566 -8.012 1.00 84.88 110 THR A C 1
ATOM 816 O O . THR A 1 110 ? -6.799 18.902 -9.038 1.00 84.88 110 THR A O 1
ATOM 819 N N . GLU A 1 111 ? -5.681 20.388 -7.779 1.00 85.19 111 GLU A N 1
ATOM 820 C CA . GLU A 1 111 ? -4.641 20.670 -8.769 1.00 85.19 111 GLU A CA 1
ATOM 821 C C . GLU A 1 111 ? -3.518 19.614 -8.756 1.00 85.19 111 GLU A C 1
ATOM 823 O O . GLU A 1 111 ? -3.142 19.123 -7.680 1.00 85.19 111 GLU A O 1
ATOM 828 N N . PRO A 1 112 ? -2.929 19.284 -9.921 1.00 84.19 112 PRO A N 1
ATOM 829 C CA . PRO A 1 112 ? -1.782 18.389 -9.995 1.00 84.19 112 PRO A CA 1
ATOM 830 C C . PRO A 1 112 ? -0.587 18.945 -9.219 1.00 84.19 112 PRO A C 1
ATOM 832 O O . PRO A 1 112 ? -0.108 20.054 -9.458 1.00 84.19 112 PRO A O 1
ATOM 835 N N . GLY A 1 113 ? -0.077 18.149 -8.281 1.00 90.06 113 GLY A N 1
ATOM 836 C CA . GLY A 1 113 ? 1.164 18.454 -7.579 1.00 90.06 113 GLY A CA 1
ATOM 837 C C . GLY A 1 113 ? 2.402 17.823 -8.222 1.00 90.06 113 GLY A C 1
ATOM 838 O O . GLY A 1 113 ? 3.531 18.266 -7.984 1.00 90.06 113 GLY A O 1
ATOM 839 N N . PHE A 1 114 ? 2.206 16.784 -9.019 1.00 94.25 114 PHE A N 1
ATOM 840 C CA . PHE A 1 114 ? 3.277 16.024 -9.638 1.00 94.25 114 PHE A CA 1
ATOM 841 C C . PHE A 1 114 ? 3.020 15.906 -11.134 1.00 94.25 114 PHE A C 1
ATOM 843 O O . PHE A 1 114 ? 1.906 15.617 -11.550 1.00 94.25 114 PHE A O 1
ATOM 850 N N . GLY A 1 115 ? 4.071 16.123 -11.919 1.00 93.31 115 GLY A N 1
ATOM 851 C CA . GLY A 1 115 ? 4.166 15.643 -13.288 1.00 93.31 115 GLY A CA 1
ATOM 852 C C . GLY A 1 115 ? 4.754 14.237 -13.302 1.00 93.31 115 GLY A C 1
ATOM 853 O O . GLY A 1 115 ? 5.033 13.651 -12.249 1.00 93.31 115 GLY A O 1
ATOM 854 N N . SER A 1 116 ? 4.965 13.688 -14.496 1.00 93.69 116 SER A N 1
ATOM 855 C CA . SER A 1 116 ? 5.438 12.312 -14.639 1.00 93.69 116 SER A CA 1
ATOM 856 C C . SER A 1 116 ? 6.482 12.159 -15.723 1.00 93.69 116 SER A C 1
ATOM 858 O O . SER A 1 116 ? 6.329 12.647 -16.834 1.00 93.69 116 SER A O 1
ATOM 860 N N . VAL A 1 117 ? 7.488 11.343 -15.451 1.00 95.94 117 VAL A N 1
ATOM 861 C CA . VAL A 1 117 ? 8.318 10.778 -16.516 1.00 95.94 117 VAL A CA 1
ATOM 862 C C . VAL A 1 117 ? 8.248 9.265 -16.482 1.00 95.94 117 VAL A C 1
ATOM 864 O O . VAL A 1 117 ? 7.984 8.672 -15.436 1.00 95.94 117 VAL A O 1
ATOM 867 N N . THR A 1 118 ? 8.450 8.634 -17.633 1.00 97.38 118 THR A N 1
ATOM 868 C CA . THR A 1 118 ? 8.423 7.176 -17.751 1.00 97.38 118 THR A CA 1
ATOM 869 C C . THR A 1 118 ? 9.816 6.657 -18.048 1.00 97.38 118 THR A C 1
ATOM 871 O O . THR A 1 118 ? 10.449 7.055 -19.023 1.00 97.38 118 THR A O 1
ATOM 874 N N . VAL A 1 119 ? 10.283 5.730 -17.224 1.00 97.88 119 VAL A N 1
ATOM 875 C CA . VAL A 1 119 ? 11.470 4.922 -17.496 1.00 97.88 119 VAL A CA 1
ATOM 876 C C . VAL A 1 119 ? 10.991 3.579 -18.024 1.00 97.88 119 VAL A C 1
ATOM 878 O O . VAL A 1 119 ? 10.206 2.900 -17.370 1.00 97.88 119 VAL A O 1
ATOM 881 N N . GLU A 1 120 ? 11.449 3.183 -19.207 1.00 97.25 120 GLU A N 1
ATOM 882 C CA . GLU A 1 120 ? 11.126 1.876 -19.786 1.00 97.25 120 GLU A CA 1
ATOM 883 C C . GLU A 1 120 ? 12.309 0.922 -19.691 1.00 97.25 120 GLU A C 1
ATOM 885 O O . GLU A 1 120 ? 13.459 1.285 -19.985 1.00 97.25 120 GLU A O 1
ATOM 890 N N . GLY A 1 121 ? 11.989 -0.314 -19.323 1.00 96.25 121 GLY A N 1
ATOM 891 C CA . GLY A 1 121 ? 12.822 -1.472 -19.561 1.00 96.25 121 GLY A CA 1
ATOM 892 C C . GLY A 1 121 ? 12.736 -1.937 -21.013 1.00 96.25 121 GLY A C 1
ATOM 893 O O . GLY A 1 121 ? 11.746 -1.715 -21.709 1.00 96.25 121 GLY A O 1
ATOM 894 N N . ARG A 1 122 ? 13.809 -2.562 -21.504 1.00 89.38 122 ARG A N 1
ATOM 895 C CA . ARG A 1 122 ? 13.879 -3.117 -22.873 1.00 89.38 122 ARG A CA 1
ATOM 896 C C . ARG A 1 122 ? 14.244 -4.600 -22.888 1.00 89.38 122 ARG A C 1
ATOM 898 O O . ARG A 1 122 ? 14.558 -5.150 -23.942 1.00 89.38 122 ARG A O 1
ATOM 905 N N . VAL A 1 123 ? 14.233 -5.240 -21.721 1.00 95.31 123 VAL A N 1
ATOM 906 C CA . VAL A 1 123 ? 14.518 -6.668 -21.584 1.00 95.31 123 VAL A CA 1
ATOM 907 C C . VAL A 1 123 ? 13.248 -7.463 -21.889 1.00 95.31 123 VAL A C 1
ATOM 909 O O . VAL A 1 123 ? 12.136 -6.987 -21.674 1.00 95.31 123 VAL A O 1
ATOM 912 N N . ALA A 1 124 ? 13.394 -8.675 -22.424 1.00 93.25 124 ALA A N 1
ATOM 913 C CA . ALA A 1 124 ? 12.257 -9.565 -22.632 1.00 93.25 124 ALA A CA 1
ATOM 914 C C . ALA A 1 124 ? 11.597 -9.929 -21.290 1.00 93.25 124 ALA A C 1
ATOM 916 O O . ALA A 1 124 ? 12.293 -10.180 -20.306 1.00 93.25 124 ALA A O 1
ATOM 917 N N . ALA A 1 125 ? 10.262 -9.976 -21.267 1.00 92.62 125 ALA A N 1
ATOM 918 C CA . ALA A 1 125 ? 9.515 -10.370 -20.077 1.00 92.62 125 ALA A CA 1
ATOM 919 C C . ALA A 1 125 ? 9.835 -11.814 -19.688 1.00 92.62 125 ALA A C 1
ATOM 921 O O . ALA A 1 125 ? 9.845 -12.715 -20.533 1.00 92.62 125 ALA A O 1
ATOM 922 N N . GLU A 1 126 ? 10.087 -12.019 -18.400 1.00 92.94 126 GLU A N 1
ATOM 923 C CA . GLU A 1 126 ? 10.289 -13.353 -17.853 1.00 92.94 126 GLU A CA 1
ATOM 924 C C . GLU A 1 126 ? 8.953 -14.088 -17.755 1.00 92.94 126 GLU A C 1
ATOM 926 O O . GLU A 1 126 ? 7.951 -13.505 -17.348 1.00 92.94 126 GLU A O 1
ATOM 931 N N . ARG A 1 127 ? 8.947 -15.369 -18.134 1.00 89.69 127 ARG A N 1
ATOM 932 C CA . ARG A 1 127 ? 7.730 -16.198 -18.200 1.00 89.69 127 ARG A CA 1
ATOM 933 C C . ARG A 1 127 ? 7.653 -17.265 -17.120 1.00 89.69 127 ARG A C 1
ATOM 935 O O . ARG A 1 127 ? 6.592 -17.832 -16.905 1.00 89.69 127 ARG A O 1
ATOM 942 N N . ASP A 1 128 ? 8.765 -17.514 -16.436 1.00 90.44 128 ASP A N 1
ATOM 943 C CA . ASP A 1 128 ? 8.853 -18.540 -15.408 1.00 90.44 128 ASP A CA 1
ATOM 944 C C . ASP A 1 128 ? 8.872 -17.911 -14.015 1.00 90.44 128 ASP A C 1
ATOM 946 O O . ASP A 1 128 ? 9.518 -16.884 -13.764 1.00 90.44 128 ASP A O 1
ATOM 950 N N . LEU A 1 129 ? 8.202 -18.570 -13.069 1.00 93.56 129 LEU A N 1
ATOM 951 C CA . LEU A 1 129 ? 8.343 -18.234 -11.662 1.00 93.56 129 LEU A CA 1
ATOM 952 C C . LEU A 1 129 ? 9.748 -18.624 -11.197 1.00 93.56 129 LEU A C 1
ATOM 954 O O . LEU A 1 129 ? 10.142 -19.790 -11.246 1.00 93.56 129 LEU A O 1
ATOM 958 N N . SER A 1 130 ? 10.489 -17.643 -10.686 1.00 92.56 130 SER A N 1
ATOM 959 C CA . SER A 1 130 ? 11.799 -17.884 -10.089 1.00 92.56 130 SER A CA 1
ATOM 960 C C . SER A 1 130 ? 11.929 -17.177 -8.744 1.00 92.56 130 SER A C 1
ATOM 962 O O . SER A 1 130 ? 11.675 -15.968 -8.665 1.00 92.56 130 SER A O 1
ATOM 964 N N . VAL A 1 131 ? 12.427 -17.879 -7.731 1.00 91.88 131 VAL A N 1
ATOM 965 C CA . VAL A 1 131 ? 12.535 -17.372 -6.357 1.00 91.88 131 VAL A CA 1
ATOM 966 C C . VAL A 1 131 ? 13.994 -17.439 -5.890 1.00 91.88 131 VAL A C 1
ATOM 968 O O . VAL A 1 131 ? 14.644 -18.471 -6.070 1.00 91.88 131 VAL A O 1
ATOM 971 N N . PRO A 1 132 ? 14.565 -16.357 -5.329 1.00 91.75 132 PRO A N 1
ATOM 972 C CA . PRO A 1 132 ? 15.857 -16.440 -4.657 1.00 91.75 132 PRO A CA 1
ATOM 973 C C . PRO A 1 132 ? 15.711 -17.201 -3.329 1.00 91.75 132 PRO A C 1
ATOM 975 O O . PRO A 1 132 ? 14.877 -16.844 -2.503 1.00 91.75 132 PRO A O 1
ATOM 978 N N . TYR A 1 133 ? 16.530 -18.228 -3.110 1.00 93.38 133 TYR A N 1
ATOM 979 C CA . TYR A 1 133 ? 16.535 -19.022 -1.881 1.00 93.38 133 TYR A CA 1
ATOM 980 C C . TYR A 1 133 ? 17.954 -19.508 -1.568 1.00 93.38 133 TYR A C 1
ATOM 982 O O . TYR A 1 133 ? 18.600 -20.118 -2.418 1.00 93.38 133 TYR A O 1
ATOM 990 N N . GLU A 1 134 ? 18.456 -19.190 -0.370 1.00 92.25 134 GLU A N 1
ATOM 991 C CA . GLU A 1 134 ? 19.790 -19.587 0.125 1.00 92.25 134 GLU A CA 1
ATOM 992 C C . GLU A 1 134 ? 20.939 -19.354 -0.879 1.00 92.25 134 GLU A C 1
ATOM 994 O O . GLU A 1 134 ? 21.770 -20.221 -1.145 1.00 92.25 134 GLU A O 1
ATOM 999 N N . GLY A 1 135 ? 20.975 -18.163 -1.487 1.00 92.56 135 GLY A N 1
ATOM 1000 C CA . GLY A 1 135 ? 22.011 -17.785 -2.457 1.00 92.56 135 GLY A CA 1
ATOM 1001 C C . GLY A 1 135 ? 21.867 -18.430 -3.841 1.00 92.56 135 GLY A C 1
ATOM 1002 O O . GLY A 1 135 ? 22.675 -18.153 -4.726 1.00 92.56 135 GLY A O 1
ATOM 1003 N N . LYS A 1 136 ? 20.833 -19.250 -4.059 1.00 93.69 136 LYS A N 1
ATOM 1004 C CA . LYS A 1 136 ? 20.474 -19.825 -5.360 1.00 93.69 136 LYS A CA 1
ATOM 1005 C C . LYS A 1 136 ? 19.214 -19.173 -5.912 1.00 93.69 136 LYS A C 1
ATOM 1007 O O . LYS A 1 136 ? 18.444 -18.534 -5.196 1.00 93.69 136 LYS A O 1
ATOM 1012 N N . ARG A 1 137 ? 18.992 -19.359 -7.210 1.00 93.88 137 ARG A N 1
ATOM 1013 C CA . ARG A 1 137 ? 17.746 -19.004 -7.887 1.00 93.88 137 ARG A CA 1
ATOM 1014 C C . ARG A 1 137 ? 17.023 -20.298 -8.238 1.00 93.88 137 ARG A C 1
ATOM 1016 O O . ARG A 1 137 ? 17.516 -21.044 -9.074 1.00 93.88 137 ARG A O 1
ATOM 1023 N N . LEU A 1 138 ? 15.900 -20.565 -7.580 1.00 96.56 138 LEU A N 1
ATOM 1024 C CA . LEU A 1 138 ? 15.067 -21.734 -7.853 1.00 96.56 138 LEU A CA 1
ATOM 1025 C C . LEU A 1 138 ? 14.046 -21.397 -8.936 1.00 96.56 138 LEU A C 1
ATOM 1027 O O . LEU A 1 138 ? 13.451 -20.320 -8.894 1.00 96.56 138 LEU A O 1
ATOM 1031 N N . PHE A 1 139 ? 13.849 -22.307 -9.882 1.00 95.31 139 PHE A N 1
ATOM 1032 C CA . PHE A 1 139 ? 12.872 -22.227 -10.969 1.00 95.31 139 PHE A CA 1
ATOM 1033 C C . PHE A 1 139 ? 12.547 -23.649 -11.450 1.00 95.31 139 PHE A C 1
ATOM 1035 O O . PHE A 1 139 ? 13.271 -24.586 -11.109 1.00 95.31 139 PHE A O 1
ATOM 1042 N N . GLY A 1 140 ? 11.464 -23.823 -12.214 1.00 94.94 140 GLY A N 1
ATOM 1043 C CA . GLY A 1 140 ? 11.075 -25.132 -12.758 1.00 94.94 140 GLY A CA 1
ATOM 1044 C C . GLY A 1 140 ? 11.032 -26.239 -11.693 1.00 94.94 140 GLY A C 1
ATOM 1045 O O . GLY A 1 140 ? 10.544 -26.028 -10.581 1.00 94.94 140 GLY A O 1
ATOM 1046 N N . ASP A 1 141 ? 11.584 -27.410 -12.010 1.00 96.56 141 ASP A N 1
ATOM 1047 C CA . ASP A 1 141 ? 11.555 -28.587 -11.128 1.00 96.56 141 ASP A CA 1
ATOM 1048 C C . ASP A 1 141 ? 12.303 -28.394 -9.800 1.00 96.56 141 ASP A C 1
ATOM 1050 O O . ASP A 1 141 ? 11.915 -28.983 -8.785 1.00 96.56 141 ASP A O 1
ATOM 1054 N N . ASP A 1 142 ? 13.330 -27.537 -9.769 1.00 96.75 142 ASP A N 1
ATOM 1055 C CA . ASP A 1 142 ? 14.055 -27.211 -8.535 1.00 96.75 142 ASP A CA 1
ATOM 1056 C C . ASP A 1 142 ? 13.154 -26.447 -7.556 1.00 96.75 142 ASP A C 1
ATOM 1058 O O . ASP A 1 142 ? 13.151 -26.729 -6.355 1.00 96.75 142 ASP A O 1
ATOM 1062 N N . LEU A 1 143 ? 12.351 -25.502 -8.066 1.00 97.12 143 LEU A N 1
ATOM 1063 C CA . LEU A 1 143 ? 11.370 -24.781 -7.253 1.00 97.12 143 LEU A CA 1
ATOM 1064 C C . LEU A 1 143 ? 10.259 -25.720 -6.777 1.00 97.12 143 LEU A C 1
ATOM 1066 O O . LEU A 1 143 ? 9.936 -25.710 -5.590 1.00 97.12 143 LEU A O 1
ATOM 1070 N N . ARG A 1 144 ? 9.736 -26.571 -7.668 1.00 97.25 144 ARG A N 1
ATOM 1071 C CA . ARG A 1 144 ? 8.702 -27.563 -7.330 1.00 97.25 144 ARG A CA 1
ATOM 1072 C C . ARG A 1 144 ? 9.163 -28.480 -6.195 1.00 97.25 144 ARG A C 1
ATOM 1074 O O . ARG A 1 144 ? 8.510 -28.593 -5.162 1.00 97.25 144 ARG A O 1
ATOM 1081 N N . SER A 1 145 ? 10.361 -29.043 -6.341 1.00 97.62 145 SER A N 1
ATOM 1082 C CA . SER A 1 145 ? 10.960 -29.933 -5.344 1.00 97.62 145 SER A CA 1
ATOM 1083 C C . SER A 1 145 ? 11.188 -29.244 -3.995 1.00 97.62 145 SER A C 1
ATOM 1085 O O . SER A 1 145 ? 11.074 -29.881 -2.943 1.00 97.62 145 SER A O 1
ATOM 1087 N N . GLN A 1 146 ? 11.532 -27.952 -4.005 1.00 97.69 146 GLN A N 1
ATOM 1088 C CA . GLN A 1 146 ? 11.714 -27.175 -2.781 1.00 97.69 146 GLN A CA 1
ATOM 1089 C C . GLN A 1 146 ? 10.380 -26.879 -2.082 1.00 97.69 146 GLN A C 1
ATOM 1091 O O . GLN A 1 146 ? 10.304 -26.993 -0.858 1.00 97.69 146 GLN A O 1
ATOM 1096 N N . VAL A 1 147 ? 9.333 -26.546 -2.837 1.00 97.38 147 VAL A N 1
ATOM 1097 C CA . VAL A 1 147 ? 7.979 -26.320 -2.312 1.00 97.38 147 VAL A CA 1
ATOM 1098 C C . VAL A 1 147 ? 7.430 -27.596 -1.664 1.00 97.38 147 VAL A C 1
ATOM 1100 O O . VAL A 1 147 ? 7.006 -27.563 -0.508 1.00 97.38 147 VAL A O 1
ATOM 1103 N N . ASP A 1 148 ? 7.554 -28.744 -2.336 1.00 97.38 148 ASP A N 1
ATOM 1104 C CA . ASP A 1 148 ? 7.156 -30.047 -1.785 1.00 97.38 148 ASP A CA 1
ATOM 1105 C C . ASP A 1 148 ? 7.920 -30.402 -0.504 1.00 97.38 148 ASP A C 1
ATOM 1107 O O . ASP A 1 148 ? 7.379 -31.015 0.422 1.00 97.38 148 ASP A O 1
ATOM 1111 N N . ARG A 1 149 ? 9.200 -30.018 -0.432 1.00 96.94 149 ARG A N 1
ATOM 1112 C CA . ARG A 1 149 ? 10.009 -30.188 0.776 1.00 96.94 149 ARG A CA 1
ATOM 1113 C C . ARG A 1 149 ? 9.488 -29.321 1.919 1.00 96.94 149 ARG A C 1
ATOM 1115 O O . ARG A 1 149 ? 9.329 -29.846 3.013 1.00 96.94 149 ARG A O 1
ATOM 1122 N N . TRP A 1 150 ? 9.161 -28.050 1.682 1.00 95.94 150 TRP A N 1
ATOM 1123 C CA . TRP A 1 150 ? 8.593 -27.187 2.723 1.00 95.94 150 TRP A CA 1
ATOM 1124 C C . TRP A 1 150 ? 7.261 -27.700 3.266 1.00 95.94 150 TRP A C 1
ATOM 1126 O O . TRP A 1 150 ? 7.003 -27.539 4.456 1.00 95.94 150 TRP A O 1
ATOM 1136 N N . VAL A 1 151 ? 6.422 -28.324 2.439 1.00 93.56 151 VAL A N 1
ATOM 1137 C CA . VAL A 1 151 ? 5.193 -28.968 2.931 1.00 93.56 151 VAL A CA 1
ATOM 1138 C C . VAL A 1 151 ? 5.528 -30.184 3.792 1.00 93.56 151 VAL A C 1
ATOM 1140 O O . VAL A 1 151 ? 5.021 -30.303 4.907 1.00 93.56 151 VAL A O 1
ATOM 1143 N N . ARG A 1 152 ? 6.410 -31.071 3.310 1.00 93.88 152 ARG A N 1
ATOM 1144 C CA . ARG A 1 152 ? 6.814 -32.287 4.038 1.00 93.88 152 ARG A CA 1
ATOM 1145 C C . ARG A 1 152 ? 7.456 -31.975 5.389 1.00 93.88 152 ARG A C 1
ATOM 1147 O O . ARG A 1 152 ? 7.183 -32.668 6.363 1.00 93.88 152 ARG A O 1
ATOM 1154 N N . ASP A 1 153 ? 8.274 -30.931 5.431 1.00 92.81 153 ASP A N 1
ATOM 1155 C CA . ASP A 1 153 ? 8.999 -30.489 6.623 1.00 92.81 153 ASP A CA 1
ATOM 1156 C C . ASP A 1 153 ? 8.122 -29.619 7.544 1.00 92.81 153 ASP A C 1
ATOM 1158 O O . ASP A 1 153 ? 8.570 -29.175 8.598 1.00 92.81 153 ASP A O 1
ATOM 1162 N N . GLY A 1 154 ? 6.867 -29.360 7.162 1.00 87.00 154 GLY A N 1
ATOM 1163 C CA . GLY A 1 154 ? 5.924 -28.599 7.972 1.00 87.00 154 GLY A CA 1
ATOM 1164 C C . GLY A 1 154 ? 6.230 -27.100 8.067 1.00 87.00 154 GLY A C 1
ATOM 1165 O O . GLY A 1 154 ? 5.840 -26.449 9.035 1.00 87.00 154 GLY A O 1
ATOM 1166 N N . ILE A 1 155 ? 6.901 -26.535 7.066 1.00 91.00 155 ILE A N 1
ATOM 1167 C CA . ILE A 1 155 ? 7.175 -25.095 6.961 1.00 91.00 155 ILE A CA 1
ATOM 1168 C C . ILE A 1 155 ? 5.979 -24.357 6.341 1.00 91.00 155 ILE A C 1
ATOM 1170 O O . ILE A 1 155 ? 5.680 -23.233 6.731 1.00 91.00 155 ILE A O 1
ATOM 1174 N N . THR A 1 156 ? 5.271 -24.992 5.402 1.00 90.50 156 THR A N 1
ATOM 1175 C CA . THR A 1 156 ? 4.081 -24.424 4.740 1.00 90.50 156 THR A CA 1
ATOM 1176 C C . THR A 1 156 ? 2.919 -25.418 4.719 1.00 90.50 156 THR A C 1
ATOM 1178 O O . THR A 1 156 ? 3.105 -26.617 4.940 1.00 90.50 156 THR A O 1
ATOM 1181 N N . GLU A 1 157 ? 1.701 -24.920 4.501 1.00 86.75 157 GLU A N 1
ATOM 1182 C CA . GLU A 1 157 ? 0.503 -25.750 4.333 1.00 86.75 157 GLU A CA 1
ATOM 1183 C C . GLU A 1 157 ? 0.416 -26.333 2.908 1.00 86.75 157 GLU A C 1
ATOM 1185 O O . GLU A 1 157 ? 0.922 -25.721 1.968 1.00 86.75 157 GLU A O 1
ATOM 1190 N N . PRO A 1 158 ? -0.269 -27.473 2.690 1.00 90.00 158 PRO A N 1
ATOM 1191 C CA . PRO A 1 158 ? -0.452 -28.034 1.346 1.00 90.00 158 PRO A CA 1
ATOM 1192 C C . PRO A 1 158 ? -1.091 -27.067 0.333 1.00 90.00 158 PRO A C 1
ATOM 1194 O O . PRO A 1 158 ? -0.730 -27.084 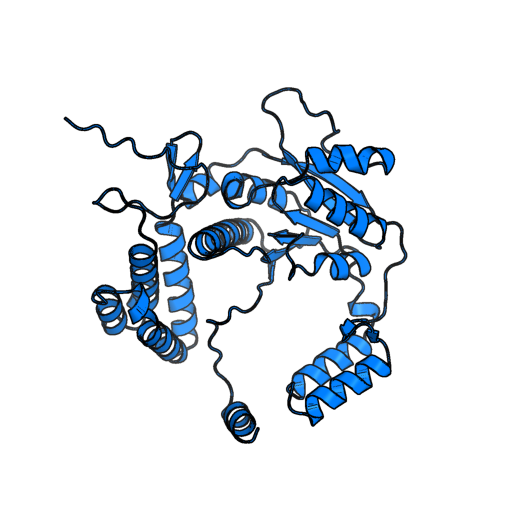-0.841 1.00 90.00 158 PRO A O 1
ATOM 1197 N N . SER A 1 159 ? -1.989 -26.189 0.792 1.00 90.44 159 SER A N 1
ATOM 1198 C CA . SER A 1 159 ? -2.637 -25.150 -0.023 1.00 90.44 159 SER A CA 1
ATOM 1199 C C . SER A 1 159 ? -1.639 -24.149 -0.618 1.00 90.44 159 SER A C 1
ATOM 1201 O O . SER A 1 159 ? -1.838 -23.667 -1.732 1.00 90.44 159 SER A O 1
ATOM 1203 N N . PHE A 1 160 ? -0.534 -23.864 0.080 1.00 93.69 160 PHE A N 1
ATOM 1204 C CA . PHE A 1 160 ? 0.549 -23.036 -0.450 1.00 93.69 160 PHE A CA 1
ATOM 1205 C C . PHE A 1 160 ? 1.218 -23.714 -1.650 1.00 93.69 160 PHE A C 1
ATOM 1207 O O . PHE A 1 160 ? 1.413 -23.077 -2.685 1.00 93.69 160 PHE A O 1
ATOM 1214 N N . ALA A 1 161 ? 1.533 -25.008 -1.543 1.00 95.69 161 ALA A N 1
ATOM 1215 C CA . ALA A 1 161 ? 2.140 -25.747 -2.646 1.00 95.69 161 ALA A CA 1
ATOM 1216 C C . ALA A 1 161 ? 1.206 -25.852 -3.852 1.00 95.69 161 ALA A C 1
ATOM 1218 O O . ALA A 1 161 ? 1.645 -25.633 -4.977 1.00 95.69 161 ALA A O 1
ATOM 1219 N N . GLU A 1 162 ? -0.083 -26.111 -3.622 1.00 96.38 162 GLU A N 1
ATOM 1220 C CA . GLU A 1 162 ? -1.099 -26.112 -4.677 1.00 96.38 162 GLU A CA 1
ATOM 1221 C C . GLU A 1 162 ? -1.147 -24.768 -5.418 1.00 96.38 162 GLU A C 1
ATOM 1223 O O . GLU A 1 162 ? -1.113 -24.746 -6.650 1.00 96.38 162 GLU A O 1
ATOM 1228 N N . ALA A 1 163 ? -1.141 -23.646 -4.691 1.00 96.00 163 ALA A N 1
ATOM 1229 C CA . ALA A 1 163 ? -1.144 -22.314 -5.289 1.00 96.00 163 ALA A CA 1
ATOM 1230 C C . ALA A 1 163 ? 0.121 -22.041 -6.123 1.00 96.00 163 ALA A C 1
ATOM 1232 O O . ALA A 1 163 ? 0.025 -21.557 -7.252 1.00 96.00 163 ALA A O 1
ATOM 1233 N N . ILE A 1 164 ? 1.306 -22.386 -5.603 1.00 96.12 164 ILE A N 1
ATOM 1234 C CA . ILE A 1 164 ? 2.570 -22.195 -6.329 1.00 96.12 164 ILE A CA 1
ATOM 1235 C C . ILE A 1 164 ? 2.648 -23.105 -7.559 1.00 96.12 164 ILE A C 1
ATOM 1237 O O . ILE A 1 164 ? 3.025 -22.638 -8.631 1.00 96.12 164 ILE A O 1
ATOM 1241 N N . HIS A 1 165 ? 2.249 -24.373 -7.450 1.00 97.06 165 HIS A N 1
ATOM 1242 C CA . HIS A 1 165 ? 2.209 -25.292 -8.589 1.00 97.06 165 HIS A CA 1
ATOM 1243 C C . HIS A 1 165 ? 1.221 -24.830 -9.656 1.00 97.06 165 HIS A C 1
ATOM 1245 O O . HIS A 1 165 ? 1.577 -24.820 -10.828 1.00 97.06 165 HIS A O 1
ATOM 1251 N N . THR A 1 166 ? 0.036 -24.363 -9.255 1.00 97.25 166 THR A N 1
ATOM 1252 C CA . THR A 1 166 ? -0.955 -23.807 -10.184 1.00 97.25 166 THR A CA 1
ATOM 1253 C C . THR A 1 166 ? -0.369 -22.632 -10.961 1.00 97.25 166 THR A C 1
ATOM 1255 O O . THR A 1 166 ? -0.519 -22.572 -12.177 1.00 97.25 166 THR A O 1
ATOM 1258 N N . LEU A 1 167 ? 0.352 -21.727 -10.295 1.00 95.25 167 LEU A N 1
ATOM 1259 C CA . LEU A 1 167 ? 1.033 -20.620 -10.965 1.00 95.25 167 LEU A CA 1
ATOM 1260 C C . LEU A 1 167 ? 2.119 -21.111 -11.938 1.00 95.25 167 LEU A C 1
ATOM 1262 O O . LEU A 1 167 ? 2.216 -20.612 -13.054 1.00 95.25 167 LEU A O 1
ATOM 1266 N N . MET A 1 168 ? 2.920 -22.101 -11.535 1.00 95.44 168 MET A N 1
ATOM 1267 C CA . MET A 1 168 ? 3.968 -22.687 -12.382 1.00 95.44 168 MET A CA 1
ATOM 1268 C C . MET A 1 168 ? 3.404 -23.417 -13.608 1.00 95.44 168 MET A C 1
ATOM 1270 O O . MET A 1 168 ? 4.035 -23.404 -14.661 1.00 95.44 168 MET A O 1
ATOM 1274 N N . ASP A 1 169 ? 2.224 -24.023 -13.485 1.00 96.12 169 ASP A N 1
ATOM 1275 C CA . ASP A 1 169 ? 1.533 -24.717 -14.576 1.00 96.12 169 ASP A CA 1
ATOM 1276 C C . ASP A 1 169 ? 0.794 -23.738 -15.515 1.00 96.12 169 ASP A C 1
ATOM 1278 O O . ASP A 1 169 ? 0.358 -24.130 -16.598 1.00 96.12 169 ASP A O 1
ATOM 1282 N N . ASN A 1 170 ? 0.682 -22.459 -15.130 1.00 95.88 170 ASN A N 1
ATOM 1283 C CA . ASN A 1 170 ? 0.033 -21.390 -15.894 1.00 95.88 170 ASN A CA 1
ATOM 1284 C C . ASN A 1 170 ? 0.976 -20.175 -16.066 1.00 95.88 170 ASN A C 1
ATOM 1286 O O . ASN A 1 170 ? 0.678 -19.088 -15.565 1.00 95.88 170 ASN A O 1
ATOM 1290 N N . PRO A 1 171 ? 2.108 -20.313 -16.785 1.00 91.31 171 PRO A N 1
ATOM 1291 C CA . PRO A 1 171 ? 3.130 -19.262 -16.888 1.00 91.31 171 PRO A CA 1
ATOM 1292 C C . PRO A 1 171 ? 2.616 -17.953 -17.505 1.00 91.31 171 PRO A C 1
ATOM 1294 O O . PRO A 1 171 ? 3.110 -16.877 -17.174 1.00 91.31 171 PRO A O 1
ATOM 1297 N N . ASP A 1 172 ? 1.581 -18.013 -18.348 1.00 93.06 172 ASP A N 1
ATOM 1298 C CA . ASP A 1 172 ? 0.959 -16.824 -18.940 1.00 93.06 172 ASP A CA 1
ATOM 1299 C C . ASP A 1 172 ? 0.310 -15.902 -17.887 1.00 93.06 172 ASP A C 1
ATOM 1301 O O . ASP A 1 172 ? 0.121 -14.717 -18.148 1.00 93.06 172 ASP A O 1
ATOM 1305 N N . TRP A 1 173 ? 0.015 -16.392 -16.673 1.00 94.31 173 TRP A N 1
ATOM 1306 C CA . TRP A 1 173 ? -0.479 -15.555 -15.566 1.00 94.31 173 TRP A CA 1
ATOM 1307 C C . TRP A 1 173 ? 0.583 -14.592 -15.023 1.00 94.31 173 TRP A C 1
ATOM 1309 O O . TRP A 1 173 ? 0.246 -13.640 -14.321 1.00 94.31 173 TRP A O 1
ATOM 1319 N N . LEU A 1 174 ? 1.861 -14.827 -15.339 1.00 93.94 174 LEU A N 1
ATOM 1320 C CA . LEU A 1 174 ? 2.955 -13.913 -15.021 1.00 93.94 174 LEU A CA 1
ATOM 1321 C C . LEU A 1 174 ? 3.099 -12.789 -16.047 1.00 93.94 174 LEU A C 1
ATOM 1323 O O . LEU A 1 174 ? 3.919 -11.905 -15.844 1.00 93.94 174 LEU A O 1
ATOM 1327 N N . ASP A 1 175 ? 2.343 -12.785 -17.144 1.00 95.25 175 ASP A N 1
ATOM 1328 C CA . ASP A 1 175 ? 2.361 -11.667 -18.082 1.00 95.25 175 ASP A CA 1
ATOM 1329 C C . ASP A 1 175 ? 1.539 -10.492 -17.540 1.00 95.25 175 ASP A C 1
ATOM 1331 O O . ASP A 1 175 ? 0.312 -10.466 -17.621 1.00 95.25 175 ASP A O 1
ATOM 1335 N N . LEU A 1 176 ? 2.230 -9.495 -16.992 1.00 96.25 176 LEU A N 1
ATOM 1336 C CA . LEU A 1 176 ? 1.615 -8.292 -16.435 1.00 96.25 176 LEU A CA 1
ATOM 1337 C C . LEU A 1 176 ? 1.600 -7.120 -17.422 1.00 96.25 176 LEU A C 1
ATOM 1339 O O . LEU A 1 176 ? 1.339 -5.979 -17.028 1.00 96.25 176 LEU A O 1
ATOM 1343 N N . ARG A 1 177 ? 1.864 -7.356 -18.713 1.00 95.38 177 ARG A N 1
ATOM 1344 C CA . ARG A 1 177 ? 1.784 -6.293 -19.721 1.00 95.38 177 ARG A CA 1
ATOM 1345 C C . ARG A 1 177 ? 0.381 -5.698 -19.760 1.00 95.38 177 ARG A C 1
ATOM 1347 O O . ARG A 1 177 ? -0.620 -6.395 -19.869 1.00 95.38 177 ARG A O 1
ATOM 1354 N N . GLY A 1 178 ? 0.324 -4.371 -19.693 1.00 94.44 178 GLY A N 1
ATOM 1355 C CA . GLY A 1 178 ? -0.934 -3.626 -19.647 1.00 94.44 178 GLY A CA 1
ATOM 1356 C C . GLY A 1 178 ? -1.516 -3.448 -18.242 1.00 94.44 178 GLY A C 1
ATOM 1357 O O . GLY A 1 178 ? -2.411 -2.619 -18.099 1.00 94.44 178 GLY A O 1
ATOM 1358 N N . VAL A 1 179 ? -0.977 -4.114 -17.214 1.00 97.25 179 VAL A N 1
ATOM 1359 C CA . VAL A 1 179 ? -1.424 -3.974 -15.820 1.00 97.25 179 VAL A CA 1
ATOM 1360 C C . VAL A 1 179 ? -0.747 -2.770 -15.159 1.00 97.25 179 VAL A C 1
ATOM 1362 O O . VAL A 1 179 ? 0.483 -2.688 -15.126 1.00 97.25 179 VAL A O 1
ATOM 1365 N N . ASP A 1 180 ? -1.550 -1.846 -14.627 1.00 98.44 180 ASP A N 1
ATOM 1366 C CA . ASP A 1 180 ? -1.092 -0.702 -13.834 1.00 98.44 180 ASP A CA 1
ATOM 1367 C C . ASP A 1 180 ? -1.068 -1.040 -12.343 1.00 98.44 180 ASP A C 1
ATOM 1369 O O . ASP A 1 180 ? -2.082 -1.439 -11.761 1.00 98.44 180 ASP A O 1
ATOM 1373 N N . ILE A 1 181 ? 0.089 -0.848 -11.708 1.00 98.62 181 ILE A N 1
ATOM 1374 C CA . ILE A 1 181 ? 0.284 -1.136 -10.286 1.00 98.62 181 ILE A CA 1
ATOM 1375 C C . ILE A 1 181 ? 0.969 0.049 -9.608 1.00 98.62 181 ILE A C 1
ATOM 1377 O O . ILE A 1 181 ? 2.137 0.333 -9.860 1.00 98.62 181 ILE A O 1
ATOM 1381 N N . ALA A 1 182 ? 0.259 0.740 -8.722 1.00 98.62 182 ALA A N 1
ATOM 1382 C CA . ALA A 1 182 ? 0.832 1.749 -7.845 1.00 98.62 182 ALA A CA 1
ATOM 1383 C C . ALA A 1 182 ? 1.481 1.101 -6.622 1.00 98.62 182 ALA A C 1
ATOM 1385 O O . ALA A 1 182 ? 0.855 0.300 -5.931 1.00 98.62 182 ALA A O 1
ATOM 1386 N N . LEU A 1 183 ? 2.729 1.470 -6.336 1.00 98.56 183 LEU A N 1
ATOM 1387 C CA . LEU A 1 183 ? 3.471 0.974 -5.179 1.00 98.56 183 LEU A CA 1
ATOM 1388 C C . LEU A 1 183 ? 3.780 2.138 -4.243 1.00 98.56 183 LEU A C 1
ATOM 1390 O O . LEU A 1 183 ? 4.675 2.942 -4.514 1.00 98.56 183 LEU A O 1
ATOM 1394 N N . LEU A 1 184 ? 3.059 2.208 -3.123 1.00 98.31 184 LEU A N 1
ATOM 1395 C CA . LEU A 1 184 ? 3.401 3.111 -2.030 1.00 98.31 184 LEU A CA 1
ATOM 1396 C C . LEU A 1 184 ? 4.573 2.499 -1.259 1.00 98.31 184 LEU A C 1
ATOM 1398 O O . LEU A 1 184 ? 4.398 1.507 -0.555 1.00 98.31 184 LEU A O 1
ATOM 1402 N N . GLY A 1 185 ? 5.764 3.080 -1.403 1.00 97.25 185 GLY A N 1
ATOM 1403 C CA . GLY A 1 185 ? 7.024 2.510 -0.923 1.00 97.25 185 GLY A CA 1
ATOM 1404 C C . GLY A 1 185 ? 7.690 1.603 -1.959 1.00 97.25 185 GLY A C 1
ATOM 1405 O O . GLY A 1 185 ? 8.076 0.488 -1.629 1.00 97.25 185 GLY A O 1
ATOM 1406 N N . ALA A 1 186 ? 7.808 2.046 -3.213 1.00 97.81 186 ALA A N 1
ATOM 1407 C CA . ALA A 1 186 ? 8.319 1.224 -4.319 1.00 97.81 186 ALA A CA 1
ATOM 1408 C C . ALA A 1 186 ? 9.758 0.697 -4.121 1.00 97.81 186 ALA A C 1
ATOM 1410 O O . ALA A 1 186 ? 10.111 -0.359 -4.644 1.00 97.81 186 ALA A O 1
ATOM 1411 N N . GLY A 1 187 ? 10.606 1.411 -3.387 1.00 96.19 187 GLY A N 1
ATOM 1412 C CA . GLY A 1 187 ? 11.963 1.000 -3.030 1.00 96.19 187 GLY A CA 1
ATOM 1413 C C . GLY A 1 187 ? 12.067 0.294 -1.677 1.00 96.19 187 GLY A C 1
ATOM 1414 O O . GLY A 1 187 ? 13.185 0.006 -1.243 1.00 96.19 187 GLY A O 1
ATOM 1415 N N . ALA A 1 188 ? 10.945 0.029 -0.998 1.00 94.44 188 ALA A N 1
ATOM 1416 C CA . ALA A 1 188 ? 10.935 -0.711 0.258 1.00 94.44 188 ALA A CA 1
ATOM 1417 C C . ALA A 1 188 ? 11.366 -2.169 0.048 1.00 94.44 188 ALA A C 1
ATOM 1419 O O . ALA A 1 188 ? 11.148 -2.758 -1.008 1.00 94.44 188 ALA A O 1
ATOM 1420 N N . GLU A 1 189 ? 11.946 -2.775 1.084 1.00 90.12 189 GLU A N 1
ATOM 1421 C CA . GLU A 1 189 ? 12.482 -4.142 1.029 1.00 90.12 189 GLU A CA 1
ATOM 1422 C C . GLU A 1 189 ? 11.431 -5.183 0.618 1.00 90.12 189 GLU A C 1
ATOM 1424 O O . GLU A 1 189 ? 11.718 -6.086 -0.164 1.00 90.12 189 GLU A O 1
ATOM 1429 N N . MET A 1 190 ? 10.200 -5.028 1.111 1.00 91.06 190 MET A N 1
ATOM 1430 C CA . MET A 1 190 ? 9.090 -5.933 0.810 1.00 91.06 190 MET A CA 1
ATOM 1431 C C . MET A 1 190 ? 8.309 -5.548 -0.454 1.00 91.06 190 MET A C 1
ATOM 1433 O O . MET A 1 190 ? 7.341 -6.228 -0.797 1.00 91.06 190 MET A O 1
ATOM 1437 N N . ALA A 1 191 ? 8.685 -4.469 -1.149 1.00 94.88 191 ALA A N 1
ATOM 1438 C CA . ALA A 1 191 ? 7.997 -4.064 -2.365 1.00 94.88 191 ALA A CA 1
ATOM 1439 C C . ALA A 1 191 ? 8.314 -5.045 -3.510 1.00 94.88 191 ALA A C 1
ATOM 1441 O O . ALA A 1 191 ? 9.484 -5.280 -3.828 1.00 94.88 191 ALA A O 1
ATOM 1442 N N . PRO A 1 192 ? 7.302 -5.592 -4.208 1.00 95.62 192 PRO A N 1
ATOM 1443 C CA . PRO A 1 192 ? 7.503 -6.566 -5.277 1.00 95.62 192 PRO A CA 1
ATOM 1444 C C . PRO A 1 192 ? 7.973 -5.922 -6.592 1.00 95.62 192 PRO A C 1
ATOM 1446 O O . PRO A 1 192 ? 7.893 -6.553 -7.644 1.00 95.62 192 PRO A O 1
ATOM 1449 N N . THR A 1 193 ? 8.482 -4.686 -6.556 1.00 97.50 193 THR A N 1
ATOM 1450 C CA . THR A 1 193 ? 8.818 -3.843 -7.712 1.00 97.50 193 THR A CA 1
ATOM 1451 C C . THR A 1 193 ? 9.621 -4.585 -8.768 1.00 97.50 193 THR A C 1
ATOM 1453 O O . THR A 1 193 ? 9.244 -4.611 -9.936 1.00 97.50 193 THR A O 1
ATOM 1456 N N . ARG A 1 194 ? 10.697 -5.271 -8.361 1.00 95.88 194 ARG A N 1
ATOM 1457 C CA . ARG A 1 194 ? 11.534 -6.029 -9.298 1.00 95.88 194 ARG A CA 1
ATOM 1458 C C . ARG A 1 194 ? 10.769 -7.172 -9.965 1.00 95.88 194 ARG A C 1
ATOM 1460 O O . ARG A 1 194 ? 10.968 -7.400 -11.151 1.00 95.88 194 ARG A O 1
ATOM 1467 N N . SER A 1 195 ? 9.933 -7.903 -9.230 1.00 94.81 195 SER A N 1
ATOM 1468 C CA . SER A 1 195 ? 9.143 -9.005 -9.794 1.00 94.81 195 SER A CA 1
ATOM 1469 C C . SER A 1 195 ? 8.098 -8.485 -10.777 1.00 94.81 195 SER A C 1
ATOM 1471 O O . SER A 1 195 ? 8.044 -8.970 -11.900 1.00 94.81 195 SER A O 1
ATOM 1473 N N . LEU A 1 196 ? 7.360 -7.436 -10.405 1.00 97.06 196 LEU A N 1
ATOM 1474 C CA . LEU A 1 196 ? 6.347 -6.821 -11.267 1.00 97.06 196 LEU A CA 1
ATOM 1475 C C . LEU A 1 196 ? 6.947 -6.288 -12.574 1.00 97.06 196 LEU A C 1
ATOM 1477 O O . LEU A 1 196 ? 6.415 -6.540 -13.654 1.00 97.06 196 LEU A O 1
ATOM 1481 N N . LEU A 1 197 ? 8.095 -5.610 -12.496 1.00 98.19 197 LEU A N 1
ATOM 1482 C CA . LEU A 1 197 ? 8.781 -5.095 -13.680 1.00 98.19 197 LEU A CA 1
ATOM 1483 C C . LEU A 1 197 ? 9.366 -6.216 -14.559 1.00 98.19 197 LEU A C 1
ATOM 1485 O O . LEU A 1 197 ? 9.320 -6.118 -15.783 1.00 98.19 197 LEU A O 1
ATOM 1489 N N . ARG A 1 198 ? 9.885 -7.314 -13.986 1.00 96.62 198 ARG A N 1
ATOM 1490 C CA . ARG A 1 198 ? 10.347 -8.491 -14.766 1.00 96.62 198 ARG A CA 1
ATOM 1491 C C . ARG A 1 198 ? 9.229 -9.111 -15.603 1.00 96.62 198 ARG A C 1
ATOM 1493 O O . ARG A 1 198 ? 9.483 -9.609 -16.696 1.00 96.62 198 ARG A O 1
ATOM 1500 N N . TRP A 1 199 ? 8.014 -9.039 -15.082 1.00 97.00 199 TRP A N 1
ATOM 1501 C CA . TRP A 1 199 ? 6.784 -9.550 -15.674 1.00 97.00 199 TRP A CA 1
ATOM 1502 C C . TRP A 1 199 ? 6.079 -8.556 -16.610 1.00 97.00 199 TRP A C 1
ATOM 1504 O O . TRP A 1 199 ? 5.055 -8.882 -17.200 1.00 97.00 199 TRP A O 1
ATOM 1514 N N . GLY A 1 200 ? 6.636 -7.355 -16.805 1.00 97.69 200 GLY A N 1
ATOM 1515 C CA . GLY A 1 200 ? 6.135 -6.391 -17.789 1.00 97.69 200 GLY A CA 1
ATOM 1516 C C . GLY A 1 200 ? 5.073 -5.415 -17.278 1.00 97.69 200 GLY A C 1
ATOM 1517 O O . GLY A 1 200 ? 4.460 -4.726 -18.093 1.00 97.69 200 GLY A O 1
ATOM 1518 N N . ALA A 1 201 ? 4.853 -5.330 -15.962 1.00 98.06 201 ALA A N 1
ATOM 1519 C CA . ALA A 1 201 ? 3.895 -4.388 -15.382 1.00 98.06 201 ALA A CA 1
ATOM 1520 C C . ALA A 1 201 ? 4.288 -2.921 -15.623 1.00 98.06 201 ALA A C 1
ATOM 1522 O O . ALA A 1 201 ? 5.471 -2.584 -15.746 1.00 98.06 201 ALA A O 1
ATOM 1523 N N . ARG A 1 202 ? 3.287 -2.034 -15.601 1.00 98.50 202 ARG A N 1
ATOM 1524 C CA . ARG A 1 202 ? 3.482 -0.584 -15.475 1.00 98.50 202 ARG A CA 1
ATOM 1525 C C . ARG A 1 202 ? 3.403 -0.209 -14.000 1.00 98.50 202 ARG A C 1
ATOM 1527 O O . ARG A 1 202 ? 2.338 -0.283 -13.391 1.00 98.50 202 ARG A O 1
ATOM 1534 N N . VAL A 1 203 ? 4.535 0.162 -13.413 1.00 98.75 203 VAL A N 1
ATOM 1535 C CA . VAL A 1 203 ? 4.638 0.504 -11.993 1.00 98.75 203 VAL A CA 1
ATOM 1536 C C . VAL A 1 203 ? 4.555 2.017 -11.803 1.00 98.75 203 VAL A C 1
ATOM 1538 O O . VAL A 1 203 ? 5.401 2.754 -12.301 1.00 98.75 203 VAL A O 1
ATOM 1541 N N . HIS A 1 204 ? 3.578 2.481 -11.024 1.00 98.62 204 HIS A N 1
ATOM 1542 C CA . HIS A 1 204 ? 3.464 3.873 -10.574 1.00 98.62 204 HIS A CA 1
ATOM 1543 C C . HIS A 1 204 ? 4.126 3.995 -9.206 1.00 98.62 204 HIS A C 1
ATOM 1545 O O . HIS A 1 204 ? 3.542 3.642 -8.179 1.00 98.62 204 HIS A O 1
ATOM 1551 N N . ALA A 1 205 ? 5.390 4.407 -9.190 1.00 98.31 205 ALA A N 1
ATOM 1552 C CA . ALA A 1 205 ? 6.195 4.349 -7.979 1.00 98.31 205 ALA A CA 1
ATOM 1553 C C . ALA A 1 205 ? 6.022 5.593 -7.113 1.00 98.31 205 ALA A C 1
ATOM 1555 O O . ALA A 1 205 ? 6.219 6.714 -7.567 1.00 98.31 205 ALA A O 1
ATOM 1556 N N . VAL A 1 206 ? 5.743 5.380 -5.831 1.00 98.50 206 VAL A N 1
ATOM 1557 C CA . VAL A 1 206 ? 5.801 6.417 -4.804 1.00 98.50 206 VAL A CA 1
ATOM 1558 C C . VAL A 1 206 ? 6.885 6.021 -3.813 1.00 98.50 206 VAL A C 1
ATOM 1560 O O . VAL A 1 206 ? 6.815 4.965 -3.184 1.00 98.50 206 VAL A O 1
ATOM 1563 N N . ASP A 1 207 ? 7.899 6.865 -3.674 1.00 97.94 207 ASP A N 1
ATOM 1564 C CA . ASP A 1 207 ? 8.943 6.733 -2.661 1.00 97.94 207 ASP A CA 1
ATOM 1565 C C . ASP A 1 207 ? 9.502 8.116 -2.311 1.00 97.94 207 ASP A C 1
ATOM 1567 O O . ASP A 1 207 ? 9.300 9.094 -3.037 1.00 97.94 207 ASP A O 1
ATOM 1571 N N . LEU A 1 208 ? 10.215 8.197 -1.194 1.00 97.12 208 LEU A N 1
ATOM 1572 C CA . LEU A 1 208 ? 10.835 9.414 -0.696 1.00 97.12 208 LEU A CA 1
ATOM 1573 C C . LEU A 1 208 ? 11.769 10.035 -1.749 1.00 97.12 208 LEU A C 1
ATOM 1575 O O . LEU A 1 208 ? 12.420 9.303 -2.500 1.00 97.12 208 LEU A O 1
ATOM 1579 N N . PRO A 1 209 ? 11.908 11.374 -1.775 1.00 96.38 209 PRO A N 1
ATOM 1580 C CA . PRO A 1 209 ? 12.825 12.071 -2.675 1.00 96.38 209 PRO A CA 1
ATOM 1581 C C . PRO A 1 209 ? 14.280 11.861 -2.231 1.00 96.38 209 PRO A C 1
ATOM 1583 O O . PRO A 1 209 ? 14.898 12.699 -1.575 1.00 96.38 209 PRO A O 1
ATOM 1586 N N . ARG A 1 210 ? 14.803 10.662 -2.503 1.00 97.12 210 ARG A N 1
ATOM 1587 C CA . ARG A 1 210 ? 16.151 10.210 -2.153 1.00 97.12 210 ARG A CA 1
ATOM 1588 C C . ARG A 1 210 ? 16.845 9.716 -3.424 1.00 97.12 210 ARG A C 1
ATOM 1590 O O . ARG A 1 210 ? 16.532 8.602 -3.855 1.00 97.12 210 ARG A O 1
ATOM 1597 N N . PRO A 1 211 ? 17.817 10.461 -3.979 1.00 97.19 211 PRO A N 1
ATOM 1598 C CA . PRO A 1 211 ? 18.404 10.138 -5.281 1.00 97.19 211 PRO A CA 1
ATOM 1599 C C . PRO A 1 211 ? 18.928 8.703 -5.397 1.00 97.19 211 PRO A C 1
ATOM 1601 O O . PRO A 1 211 ? 18.625 8.005 -6.357 1.00 97.19 211 PRO A O 1
ATOM 1604 N N . ALA A 1 212 ? 19.603 8.191 -4.363 1.00 97.56 212 ALA A N 1
ATOM 1605 C CA . ALA A 1 212 ? 20.113 6.816 -4.354 1.00 97.56 212 ALA A CA 1
ATOM 1606 C C . ALA A 1 212 ? 19.015 5.731 -4.432 1.00 97.56 212 ALA A C 1
ATOM 1608 O O . ALA A 1 212 ? 19.256 4.642 -4.955 1.00 97.56 212 ALA A O 1
ATOM 1609 N N . ALA A 1 213 ? 17.816 5.992 -3.897 1.00 96.94 213 ALA A N 1
ATOM 1610 C CA . ALA A 1 213 ? 16.693 5.061 -4.010 1.00 96.94 213 ALA A CA 1
ATOM 1611 C C . ALA A 1 213 ? 16.141 5.054 -5.443 1.00 96.94 213 ALA A C 1
ATOM 1613 O O . ALA A 1 213 ? 15.929 3.985 -6.014 1.00 96.94 213 ALA A O 1
ATOM 1614 N N . TRP A 1 214 ? 15.995 6.236 -6.045 1.00 98.38 214 TRP A N 1
ATOM 1615 C CA . TRP A 1 214 ? 15.518 6.383 -7.418 1.00 98.38 214 TRP A CA 1
ATOM 1616 C C . TRP A 1 214 ? 16.512 5.857 -8.449 1.00 98.38 214 TRP A C 1
ATOM 1618 O O . TRP A 1 214 ? 16.092 5.134 -9.343 1.00 98.38 214 TRP A O 1
ATOM 1628 N N . GLN A 1 215 ? 17.819 6.081 -8.277 1.00 98.19 215 GLN A N 1
ATOM 1629 C CA . GLN A 1 215 ? 18.858 5.463 -9.116 1.00 98.19 215 GLN A CA 1
ATOM 1630 C C . GLN A 1 215 ? 18.701 3.938 -9.167 1.00 98.19 215 GLN A C 1
ATOM 1632 O O . GLN A 1 215 ? 18.692 3.352 -10.246 1.00 98.19 215 GLN A O 1
ATOM 1637 N N . ARG A 1 216 ? 18.483 3.296 -8.011 1.00 98.12 216 ARG A N 1
ATOM 1638 C CA . ARG A 1 216 ? 18.257 1.846 -7.935 1.00 98.12 216 ARG A CA 1
ATOM 1639 C C . ARG A 1 216 ? 16.969 1.417 -8.641 1.00 98.12 216 ARG A C 1
ATOM 1641 O O . ARG A 1 216 ? 16.967 0.405 -9.335 1.00 98.12 216 ARG A O 1
ATOM 1648 N N . LEU A 1 217 ? 15.868 2.144 -8.451 1.00 98.50 217 LEU A N 1
ATOM 1649 C CA . LEU A 1 217 ? 14.588 1.831 -9.101 1.00 98.50 217 LEU A CA 1
ATOM 1650 C C . LEU A 1 217 ? 14.677 1.967 -10.626 1.00 98.50 217 LEU A C 1
ATOM 1652 O O . LEU A 1 217 ? 14.186 1.101 -11.353 1.00 98.50 217 LEU A O 1
ATOM 1656 N N . ILE A 1 218 ? 15.342 3.017 -11.104 1.00 98.50 218 ILE A N 1
ATOM 1657 C CA . ILE A 1 218 ? 15.603 3.252 -12.524 1.00 98.50 218 ILE A CA 1
ATOM 1658 C C . ILE A 1 218 ? 16.467 2.120 -13.086 1.00 98.50 218 ILE A C 1
ATOM 1660 O O . ILE A 1 218 ? 16.073 1.494 -14.067 1.00 98.50 218 ILE A O 1
ATOM 1664 N N . GLU A 1 219 ? 17.571 1.769 -12.421 1.00 97.94 219 GLU A N 1
ATOM 1665 C CA . GLU A 1 219 ? 18.443 0.659 -12.826 1.00 97.94 219 GLU A CA 1
ATOM 1666 C C . GLU A 1 219 ? 17.684 -0.676 -12.906 1.00 97.94 219 GLU A C 1
ATOM 1668 O O . GLU A 1 219 ? 17.810 -1.405 -13.893 1.00 97.94 219 GLU A O 1
ATOM 1673 N N . ILE A 1 220 ? 16.853 -0.998 -11.907 1.00 97.88 220 ILE A N 1
ATOM 1674 C CA . ILE A 1 220 ? 15.992 -2.191 -11.943 1.00 97.88 220 ILE A CA 1
ATOM 1675 C C . ILE A 1 220 ? 15.079 -2.146 -13.172 1.00 97.88 220 ILE A C 1
ATOM 1677 O O . ILE A 1 220 ? 14.971 -3.136 -13.893 1.00 97.88 220 ILE A O 1
ATOM 1681 N N . THR A 1 221 ? 14.452 -1.001 -13.432 1.00 98.50 221 THR A N 1
ATOM 1682 C CA . THR A 1 221 ? 13.523 -0.828 -14.555 1.00 98.50 221 THR A CA 1
ATOM 1683 C C . THR A 1 221 ? 14.225 -1.033 -15.894 1.00 98.50 221 THR A C 1
ATOM 1685 O O . THR A 1 221 ? 13.771 -1.844 -16.696 1.00 98.50 221 THR A O 1
ATOM 1688 N N . ARG A 1 222 ? 15.389 -0.406 -16.113 1.00 97.50 222 ARG A N 1
ATOM 1689 C CA . ARG A 1 222 ? 16.182 -0.567 -17.347 1.00 97.50 222 ARG A CA 1
ATOM 1690 C C . ARG A 1 222 ? 16.531 -2.028 -17.643 1.00 97.50 222 ARG A C 1
ATOM 1692 O O . ARG A 1 222 ? 16.547 -2.431 -18.804 1.00 97.50 222 ARG A O 1
ATOM 1699 N N . ASN A 1 223 ? 16.756 -2.820 -16.595 1.00 97.25 223 ASN A N 1
ATOM 1700 C CA . ASN A 1 223 ? 17.128 -4.233 -16.674 1.00 97.25 223 ASN A CA 1
ATOM 1701 C C . ASN A 1 223 ? 15.932 -5.205 -16.640 1.00 97.25 223 ASN A C 1
ATOM 1703 O O . ASN A 1 223 ? 16.114 -6.398 -16.391 1.00 97.25 223 ASN A O 1
ATOM 1707 N N . THR A 1 224 ? 14.709 -4.725 -16.860 1.00 97.81 224 THR A N 1
ATOM 1708 C CA . THR A 1 224 ? 13.487 -5.545 -16.855 1.00 97.81 224 THR A CA 1
ATOM 1709 C C . THR A 1 224 ? 12.589 -5.208 -18.053 1.00 97.81 224 THR A C 1
ATOM 1711 O O . THR A 1 224 ? 13.028 -4.520 -18.976 1.00 97.81 224 THR A O 1
ATOM 1714 N N . ALA A 1 225 ? 11.382 -5.777 -18.108 1.00 97.69 225 ALA A N 1
ATOM 1715 C CA . ALA A 1 225 ? 10.471 -5.651 -19.250 1.00 97.69 225 ALA A CA 1
ATOM 1716 C C . ALA A 1 225 ? 9.386 -4.585 -19.063 1.00 97.69 225 ALA A C 1
ATOM 1718 O O . ALA A 1 225 ? 8.780 -4.138 -20.033 1.00 97.69 225 ALA A O 1
ATOM 1719 N N . GLY A 1 226 ? 9.102 -4.233 -17.812 1.00 98.19 226 GLY A N 1
ATOM 1720 C CA . GLY A 1 226 ? 8.081 -3.270 -17.438 1.00 98.19 226 GLY A CA 1
ATOM 1721 C C . GLY A 1 226 ? 8.550 -1.828 -17.567 1.00 98.19 226 GLY A C 1
ATOM 1722 O O . GLY A 1 226 ? 9.656 -1.529 -18.026 1.00 98.19 226 GLY A O 1
ATOM 1723 N N . SER A 1 227 ? 7.695 -0.922 -17.112 1.00 98.38 227 SER A N 1
ATOM 1724 C CA . SER A 1 227 ? 8.001 0.503 -17.049 1.00 98.38 227 SER A CA 1
ATOM 1725 C C . SER A 1 227 ? 7.689 1.080 -15.677 1.00 98.38 227 SER A C 1
ATOM 1727 O O . SER A 1 227 ? 6.879 0.547 -14.919 1.00 98.38 227 SER A O 1
ATOM 1729 N N . LEU A 1 228 ? 8.365 2.178 -15.359 1.00 98.62 228 LEU A N 1
ATOM 1730 C CA . LEU A 1 228 ? 8.258 2.898 -14.103 1.00 98.62 228 LEU A CA 1
ATOM 1731 C C . LEU A 1 228 ? 7.806 4.326 -14.397 1.00 98.62 228 LEU A C 1
ATOM 1733 O O . LEU A 1 228 ? 8.544 5.094 -15.017 1.00 98.62 228 LEU A O 1
ATOM 1737 N N . ARG A 1 229 ? 6.608 4.690 -13.939 1.00 98.31 229 ARG A N 1
ATOM 1738 C CA . ARG A 1 229 ? 6.143 6.078 -13.906 1.00 98.31 229 ARG A CA 1
ATOM 1739 C C . ARG A 1 229 ? 6.675 6.727 -12.631 1.00 98.31 229 ARG A C 1
ATOM 1741 O O . ARG A 1 229 ? 6.387 6.267 -11.523 1.00 98.31 229 ARG A O 1
ATOM 1748 N N . VAL A 1 230 ? 7.469 7.775 -12.806 1.00 98.06 230 VAL A N 1
ATOM 1749 C CA . VAL A 1 230 ? 8.210 8.469 -11.752 1.00 98.06 230 VAL A CA 1
ATOM 1750 C C . VAL A 1 230 ? 7.555 9.829 -11.482 1.00 98.06 230 VAL A C 1
ATOM 1752 O O . VAL A 1 230 ? 7.419 10.613 -12.425 1.00 98.06 230 VAL A O 1
ATOM 1755 N N . PRO A 1 231 ? 7.160 10.136 -10.233 1.00 96.75 231 PRO A N 1
ATOM 1756 C CA . PRO A 1 231 ? 6.578 11.424 -9.880 1.00 96.75 231 PRO A CA 1
ATOM 1757 C C . PRO A 1 231 ? 7.666 12.498 -9.806 1.00 96.75 231 PRO A C 1
ATOM 1759 O O . PRO A 1 231 ? 8.652 12.346 -9.078 1.00 96.75 231 PRO A O 1
ATOM 1762 N N . ILE A 1 232 ? 7.460 13.601 -10.527 1.00 94.81 232 ILE A N 1
ATOM 1763 C CA . ILE A 1 232 ? 8.330 14.785 -10.512 1.00 94.81 232 ILE A CA 1
ATOM 1764 C C . ILE A 1 232 ? 7.544 15.948 -9.925 1.00 94.81 232 ILE A C 1
ATOM 1766 O O . ILE A 1 232 ? 6.472 16.291 -10.426 1.00 94.81 232 ILE A O 1
ATOM 1770 N N . ARG A 1 233 ? 8.041 16.558 -8.845 1.00 91.25 233 ARG A N 1
ATOM 1771 C CA . ARG A 1 233 ? 7.330 17.669 -8.201 1.00 91.25 233 ARG A CA 1
ATOM 1772 C C . ARG A 1 233 ? 7.216 18.842 -9.175 1.00 91.25 233 ARG A C 1
ATOM 1774 O O . ARG A 1 233 ? 8.223 19.313 -9.695 1.00 91.25 233 ARG A O 1
ATOM 1781 N N . LEU A 1 234 ? 6.001 19.341 -9.388 1.00 86.25 234 LEU A N 1
ATOM 1782 C CA . LEU A 1 234 ? 5.800 20.562 -10.164 1.00 86.25 234 LEU A CA 1
ATOM 1783 C C . LEU A 1 234 ? 6.225 21.763 -9.309 1.00 86.25 234 LEU A C 1
ATOM 1785 O O . LEU A 1 234 ? 5.739 21.947 -8.191 1.00 86.25 234 LEU A O 1
ATOM 1789 N N . GLY A 1 235 ? 7.172 22.558 -9.812 1.00 69.25 235 GLY A N 1
ATOM 1790 C CA . GLY 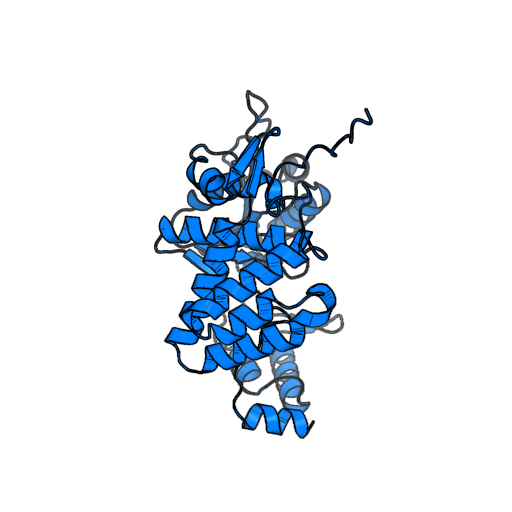A 1 235 ? 7.588 23.805 -9.171 1.00 69.25 235 GLY A CA 1
ATOM 1791 C C . GLY A 1 235 ? 6.503 24.884 -9.259 1.00 69.25 235 GLY A C 1
ATOM 1792 O O . GLY A 1 235 ? 5.661 24.861 -10.153 1.00 69.25 235 GLY A O 1
ATOM 1793 N N . THR A 1 236 ? 6.535 25.871 -8.358 1.00 54.19 236 THR A N 1
ATOM 1794 C CA . THR A 1 236 ? 5.552 26.970 -8.349 1.00 54.19 236 THR A CA 1
ATOM 1795 C C . THR A 1 236 ? 5.710 27.962 -9.504 1.00 54.19 236 THR A C 1
ATOM 1797 O O . THR A 1 236 ? 4.748 28.662 -9.786 1.00 54.19 236 THR A O 1
ATOM 1800 N N . GLN A 1 237 ? 6.856 28.000 -10.197 1.00 40.25 237 GLN A N 1
ATOM 1801 C CA . GLN A 1 237 ? 7.045 28.573 -11.540 1.00 40.25 237 GLN A CA 1
ATOM 1802 C C . GLN A 1 237 ? 8.332 28.001 -12.170 1.00 40.25 237 GLN A C 1
ATOM 1804 O O . GLN A 1 237 ? 9.377 28.013 -11.531 1.00 40.25 237 GLN A O 1
ATOM 1809 N N . GLY A 1 238 ? 8.269 27.542 -13.424 1.00 43.28 238 GLY A N 1
ATOM 1810 C CA . GLY A 1 238 ? 9.396 27.544 -14.377 1.00 43.28 238 GLY A CA 1
ATOM 1811 C C . GLY A 1 238 ? 10.537 26.518 -14.257 1.00 43.28 238 GLY A C 1
ATOM 1812 O O . GLY A 1 238 ? 11.150 26.243 -15.281 1.00 43.28 238 GLY A O 1
ATOM 1813 N N . ASP A 1 239 ? 10.806 25.907 -13.101 1.00 42.38 239 ASP A N 1
ATOM 1814 C CA . ASP A 1 239 ? 11.959 24.991 -12.915 1.00 42.38 239 ASP A CA 1
ATOM 1815 C C . ASP A 1 239 ? 11.686 23.525 -13.318 1.00 42.38 239 ASP A C 1
ATOM 1817 O O . ASP A 1 239 ? 12.209 22.576 -12.732 1.00 42.38 239 ASP A O 1
ATOM 1821 N N . ALA A 1 240 ? 10.874 23.301 -14.352 1.00 45.41 240 ALA A N 1
ATOM 1822 C CA . ALA A 1 240 ? 10.804 21.985 -14.980 1.00 45.41 240 ALA A CA 1
ATOM 1823 C C . ALA A 1 240 ? 12.023 21.813 -15.905 1.00 45.41 240 ALA A C 1
ATOM 1825 O O . ALA A 1 240 ? 11.935 22.009 -17.114 1.00 45.41 240 ALA A O 1
ATOM 1826 N N . HIS A 1 241 ? 13.185 21.455 -15.347 1.00 48.28 241 HIS A N 1
ATOM 1827 C CA . HIS A 1 241 ? 14.341 21.031 -16.158 1.00 48.28 241 HIS A CA 1
ATOM 1828 C C . HIS A 1 241 ? 14.119 19.689 -16.866 1.00 48.28 241 HIS A C 1
ATOM 1830 O O . HIS A 1 241 ? 14.914 19.295 -17.713 1.00 48.28 241 HIS A O 1
ATOM 1836 N N . VAL A 1 242 ? 13.019 19.010 -16.553 1.00 54.22 242 VAL A N 1
ATOM 1837 C CA . VAL A 1 242 ? 12.612 17.762 -17.174 1.00 54.22 242 VAL A CA 1
ATOM 1838 C C . VAL A 1 242 ? 11.205 17.967 -17.713 1.00 54.22 242 VAL A C 1
ATOM 1840 O O . VAL A 1 242 ? 10.311 18.366 -16.967 1.00 54.22 242 VAL A O 1
ATOM 1843 N N . THR A 1 243 ? 11.006 17.723 -19.007 1.00 54.72 243 THR A N 1
ATOM 1844 C CA . THR A 1 243 ? 9.674 17.730 -19.621 1.00 54.72 243 THR A CA 1
ATOM 1845 C C . THR A 1 243 ? 8.776 16.777 -18.840 1.00 54.72 243 THR A C 1
ATOM 1847 O O . THR A 1 243 ? 9.042 15.578 -18.797 1.00 54.72 243 THR A O 1
ATOM 1850 N N . SER A 1 244 ? 7.740 17.324 -18.203 1.00 59.72 244 SER A N 1
ATOM 1851 C CA . SER A 1 244 ? 6.874 16.654 -17.225 1.00 59.72 244 SER A CA 1
ATOM 1852 C C . SER A 1 244 ? 5.938 15.591 -17.805 1.00 59.72 244 SER A C 1
ATOM 1854 O O . SER A 1 244 ? 5.053 15.144 -17.087 1.00 59.72 244 SER A O 1
ATOM 1856 N N . ASP A 1 245 ? 6.158 15.204 -19.062 1.00 63.88 245 ASP A N 1
ATOM 1857 C CA . ASP A 1 245 ? 5.489 14.131 -19.782 1.00 63.88 245 ASP A CA 1
ATOM 1858 C C . ASP A 1 245 ? 6.467 13.597 -20.832 1.00 63.88 245 ASP A C 1
ATOM 1860 O O . ASP A 1 245 ? 6.818 14.294 -21.789 1.00 63.88 245 ASP A O 1
ATOM 1864 N N . GLY A 1 246 ? 6.961 12.372 -20.655 1.00 82.00 246 GLY A N 1
ATOM 1865 C CA . GLY A 1 246 ? 7.855 11.790 -21.649 1.00 82.00 246 GLY A CA 1
ATOM 1866 C C . GLY A 1 246 ? 8.595 10.536 -21.220 1.00 82.00 246 GLY A C 1
ATOM 1867 O O . GLY A 1 246 ? 8.673 10.181 -20.041 1.00 82.00 246 GLY A O 1
ATOM 1868 N N . LEU A 1 247 ? 9.149 9.867 -22.228 1.00 90.81 247 LEU A N 1
ATOM 1869 C CA . LEU A 1 247 ? 10.061 8.749 -22.062 1.00 90.81 247 LEU A CA 1
ATOM 1870 C C . LEU A 1 247 ? 11.459 9.279 -21.725 1.00 90.81 247 LEU A C 1
ATOM 1872 O O . LEU A 1 247 ? 12.023 10.069 -22.479 1.00 90.81 247 LEU A O 1
ATOM 1876 N N . VAL A 1 248 ? 12.028 8.813 -20.618 1.00 91.31 248 VAL A N 1
ATOM 1877 C CA . VAL A 1 248 ? 13.370 9.195 -20.165 1.00 91.31 248 VAL A CA 1
ATOM 1878 C C . VAL A 1 248 ? 14.426 8.539 -21.054 1.00 91.31 248 VAL A C 1
ATOM 1880 O O . VAL A 1 248 ? 14.442 7.307 -21.201 1.00 91.31 248 VAL A O 1
ATOM 1883 N N . HIS A 1 249 ? 15.341 9.337 -21.608 1.00 91.94 249 HIS A N 1
ATOM 1884 C CA . HIS A 1 249 ? 16.538 8.826 -22.273 1.00 91.94 249 HIS A CA 1
ATOM 1885 C C . HIS A 1 249 ? 17.546 8.313 -21.234 1.00 91.94 249 HIS A C 1
ATOM 1887 O O . HIS A 1 249 ? 17.650 8.867 -20.148 1.00 91.94 249 HIS A O 1
ATOM 1893 N N . HIS A 1 250 ? 18.301 7.257 -21.551 1.00 89.19 250 HIS A N 1
ATOM 1894 C CA . HIS A 1 250 ? 19.216 6.616 -20.591 1.00 89.19 250 HIS A CA 1
ATOM 1895 C C . HIS A 1 250 ? 20.265 7.588 -20.013 1.00 89.19 250 HIS A C 1
ATOM 1897 O O . HIS A 1 250 ? 20.650 7.476 -18.853 1.00 89.19 250 HIS A O 1
ATOM 1903 N N . ASP A 1 251 ? 20.699 8.571 -20.803 1.00 91.88 251 ASP A N 1
ATOM 1904 C CA . ASP A 1 251 ? 21.678 9.579 -20.369 1.00 91.88 251 ASP A CA 1
ATOM 1905 C C . ASP A 1 251 ? 21.128 10.535 -19.293 1.00 91.88 251 ASP A C 1
ATOM 1907 O O . ASP A 1 251 ? 21.905 11.141 -18.555 1.00 91.88 251 ASP A O 1
ATOM 1911 N N . ASP A 1 252 ? 19.802 10.619 -19.150 1.00 93.44 252 ASP A N 1
ATOM 1912 C CA . ASP A 1 252 ? 19.131 11.491 -18.184 1.00 93.44 252 ASP A CA 1
ATOM 1913 C C . ASP A 1 252 ? 18.817 10.779 -16.858 1.00 93.44 252 ASP A C 1
ATOM 1915 O O . ASP A 1 252 ? 18.373 11.425 -15.911 1.00 93.44 252 ASP A O 1
ATOM 1919 N N . ASP A 1 253 ? 19.070 9.469 -16.740 1.00 94.56 253 ASP A N 1
ATOM 1920 C CA . ASP A 1 253 ? 18.671 8.649 -15.582 1.00 94.56 253 ASP A CA 1
ATOM 1921 C C . ASP A 1 253 ? 19.158 9.237 -14.242 1.00 94.56 253 ASP A C 1
ATOM 1923 O O . ASP A 1 253 ? 18.420 9.259 -13.253 1.00 94.56 253 ASP A O 1
ATOM 1927 N N . THR A 1 254 ? 20.381 9.780 -14.211 1.00 95.31 254 THR A N 1
ATOM 1928 C CA . THR A 1 254 ? 20.925 10.443 -13.011 1.00 95.31 254 THR A CA 1
ATOM 1929 C C . THR A 1 254 ? 20.197 11.750 -12.706 1.00 95.31 254 THR A C 1
ATOM 1931 O O . THR A 1 254 ? 19.863 11.999 -11.551 1.00 95.31 254 THR A O 1
ATOM 1934 N N . ALA A 1 255 ? 19.914 12.568 -13.724 1.00 93.62 255 ALA A N 1
ATOM 1935 C CA . ALA A 1 255 ? 19.200 13.828 -13.546 1.00 93.62 255 ALA A CA 1
ATOM 1936 C C . ALA A 1 255 ? 17.766 13.588 -13.055 1.00 93.62 255 ALA A C 1
ATOM 1938 O O . ALA A 1 255 ? 17.311 14.278 -12.146 1.00 93.62 255 ALA A O 1
ATOM 1939 N N . ILE A 1 256 ? 17.086 12.567 -13.590 1.00 94.06 256 ILE A N 1
ATOM 1940 C CA . ILE A 1 256 ? 15.757 12.161 -13.123 1.00 94.06 256 ILE A CA 1
ATOM 1941 C C . ILE A 1 256 ? 15.801 11.737 -11.660 1.00 94.06 256 ILE A C 1
ATOM 1943 O O . ILE A 1 256 ? 14.958 12.171 -10.880 1.00 94.06 256 ILE A O 1
ATOM 1947 N N . ALA A 1 257 ? 16.781 10.924 -11.262 1.00 96.38 257 ALA A N 1
ATOM 1948 C CA . ALA A 1 257 ? 16.876 10.464 -9.883 1.00 96.38 257 ALA A CA 1
ATOM 1949 C C . ALA A 1 257 ? 17.041 11.607 -8.865 1.00 96.38 257 ALA A C 1
ATOM 1951 O O . ALA A 1 257 ? 16.550 11.482 -7.745 1.00 96.38 257 ALA A O 1
ATOM 1952 N N . GLU A 1 258 ? 17.690 12.714 -9.241 1.00 95.62 258 GLU A N 1
ATOM 1953 C CA . GLU A 1 258 ? 17.867 13.889 -8.371 1.00 95.62 258 GLU A CA 1
ATOM 1954 C C . GLU A 1 258 ? 16.559 14.644 -8.091 1.00 95.62 258 GLU A C 1
ATOM 1956 O O . GLU A 1 258 ? 16.403 15.235 -7.022 1.00 95.62 258 GLU A O 1
ATOM 1961 N N . VAL A 1 259 ? 15.606 14.617 -9.027 1.00 94.25 259 VAL A N 1
ATOM 1962 C CA . VAL A 1 259 ? 14.330 15.353 -8.918 1.00 94.25 259 VAL A CA 1
ATOM 1963 C C . VAL A 1 259 ? 13.118 14.454 -8.652 1.00 94.25 259 VAL A C 1
ATOM 1965 O O . VAL A 1 259 ? 12.007 14.950 -8.458 1.00 94.25 259 VAL A O 1
ATOM 1968 N N . ALA A 1 260 ? 13.317 13.137 -8.650 1.00 96.25 260 ALA A N 1
ATOM 1969 C CA . ALA A 1 260 ? 12.265 12.154 -8.458 1.00 96.25 260 ALA A CA 1
ATOM 1970 C C . ALA A 1 260 ? 11.826 12.029 -6.995 1.00 96.25 260 ALA A C 1
ATOM 1972 O O . ALA A 1 260 ? 12.631 12.053 -6.060 1.00 96.25 260 ALA A O 1
ATOM 1973 N N . GLY A 1 261 ? 10.529 11.789 -6.818 1.00 96.69 261 GLY A N 1
ATOM 1974 C CA . GLY A 1 261 ? 9.970 11.265 -5.582 1.00 96.69 261 GLY A CA 1
ATOM 1975 C C . GLY A 1 261 ? 8.883 12.109 -4.945 1.00 96.69 261 GLY A C 1
ATOM 1976 O O . GLY A 1 261 ? 8.703 13.294 -5.217 1.00 96.69 261 GLY A O 1
ATOM 1977 N N . ALA A 1 262 ? 8.146 11.451 -4.059 1.00 96.75 262 ALA A N 1
ATOM 1978 C CA . ALA A 1 262 ? 7.016 12.000 -3.341 1.00 96.75 262 ALA A CA 1
ATOM 1979 C C . ALA A 1 262 ? 6.996 11.429 -1.918 1.00 96.75 262 ALA A C 1
ATOM 1981 O O . ALA A 1 262 ? 6.817 10.232 -1.699 1.00 96.75 262 ALA A O 1
ATOM 1982 N N . ASP A 1 263 ? 7.181 12.298 -0.924 1.00 96.81 263 ASP A N 1
ATOM 1983 C CA . ASP A 1 263 ? 7.000 11.919 0.480 1.00 96.81 263 ASP A CA 1
ATOM 1984 C C . ASP A 1 263 ? 5.514 11.692 0.790 1.00 96.81 263 ASP A C 1
ATOM 1986 O O . ASP A 1 263 ? 4.730 12.639 0.762 1.00 96.81 263 ASP A O 1
ATOM 1990 N N . LEU A 1 264 ? 5.147 10.447 1.107 1.00 96.88 264 LEU A N 1
ATOM 1991 C CA . LEU A 1 264 ? 3.772 10.038 1.392 1.00 96.88 264 LEU A CA 1
ATOM 1992 C C . LEU A 1 264 ? 3.128 10.824 2.543 1.00 96.88 264 LEU A C 1
ATOM 1994 O O . LEU A 1 264 ? 1.936 11.106 2.490 1.00 96.88 264 LEU A O 1
ATOM 1998 N N . LEU A 1 265 ? 3.887 11.209 3.572 1.00 97.06 265 LEU A N 1
ATOM 1999 C CA . LEU A 1 265 ? 3.330 11.951 4.706 1.00 97.06 265 LEU A CA 1
ATOM 2000 C C . LEU A 1 265 ? 3.029 13.397 4.337 1.00 97.06 265 LEU A C 1
ATOM 2002 O O . LEU A 1 265 ? 2.026 13.951 4.784 1.00 97.06 265 LEU A O 1
ATOM 2006 N N . VAL A 1 266 ? 3.907 14.007 3.544 1.00 96.25 266 VAL A N 1
ATOM 2007 C CA . VAL A 1 266 ? 3.835 15.429 3.187 1.00 96.25 266 VAL A CA 1
ATOM 2008 C C . VAL A 1 266 ? 2.945 15.659 1.970 1.00 96.25 266 VAL A C 1
ATOM 2010 O O . VAL A 1 266 ? 2.338 16.723 1.850 1.00 96.25 266 VAL A O 1
ATOM 2013 N N . HIS A 1 267 ? 2.857 14.683 1.073 1.00 96.62 267 HIS A N 1
ATOM 2014 C CA . HIS A 1 267 ? 2.233 14.833 -0.237 1.00 96.62 267 HIS A CA 1
ATOM 2015 C C . HIS A 1 267 ? 1.068 13.867 -0.475 1.00 96.62 267 HIS A C 1
ATOM 2017 O O . HIS A 1 267 ? 0.745 13.606 -1.628 1.00 96.62 267 HIS A O 1
ATOM 2023 N N . ALA A 1 268 ? 0.440 13.306 0.569 1.00 97.31 268 ALA A N 1
ATOM 2024 C CA . ALA A 1 268 ? -0.681 12.373 0.395 1.00 97.31 268 ALA A CA 1
ATOM 2025 C C . ALA A 1 268 ? -1.789 12.905 -0.545 1.00 97.31 268 ALA A C 1
ATOM 2027 O O . ALA A 1 268 ? -2.172 12.166 -1.455 1.00 97.31 268 ALA A O 1
ATOM 2028 N N . PRO A 1 269 ? -2.253 14.169 -0.421 1.00 96.81 269 PRO A N 1
ATOM 2029 C CA . PRO A 1 269 ? -3.261 14.698 -1.339 1.00 96.81 269 PRO A CA 1
ATOM 2030 C C . PRO A 1 269 ? -2.769 14.780 -2.793 1.00 96.81 269 PRO A C 1
ATOM 2032 O O . PRO A 1 269 ? -3.501 14.426 -3.713 1.00 96.81 269 PRO A O 1
ATOM 2035 N N . GLU A 1 270 ? -1.518 15.196 -3.011 1.00 96.56 270 GLU A N 1
ATOM 2036 C CA . GLU A 1 270 ? -0.921 15.308 -4.347 1.00 96.56 270 GLU A CA 1
ATOM 2037 C C . GLU A 1 270 ? -0.556 13.950 -4.969 1.00 96.56 270 GLU A C 1
ATOM 2039 O O . GLU A 1 270 ? -0.599 13.789 -6.183 1.00 96.56 270 GLU A O 1
ATOM 2044 N N . ILE A 1 271 ? -0.207 12.949 -4.160 1.00 98.00 271 ILE A N 1
ATOM 2045 C CA . ILE A 1 271 ? -0.020 11.572 -4.635 1.00 98.00 271 ILE A CA 1
ATOM 2046 C C . ILE A 1 271 ? -1.365 11.007 -5.080 1.00 98.00 271 ILE A C 1
ATOM 2048 O O . ILE A 1 271 ? -1.432 10.337 -6.107 1.00 98.00 271 ILE A O 1
ATOM 2052 N N . ARG A 1 272 ? -2.446 11.299 -4.347 1.00 97.38 272 ARG A N 1
ATOM 2053 C CA . ARG A 1 272 ? -3.785 10.888 -4.763 1.00 97.38 272 ARG A CA 1
ATOM 2054 C C . ARG A 1 272 ? -4.159 11.505 -6.109 1.00 97.38 272 ARG A C 1
ATOM 2056 O O . ARG A 1 272 ? -4.576 10.746 -6.978 1.00 97.38 272 ARG A O 1
ATOM 2063 N N . THR A 1 273 ? -3.992 12.821 -6.316 1.00 96.19 273 THR A N 1
ATOM 2064 C CA . THR A 1 273 ? -4.261 13.442 -7.637 1.00 96.19 273 THR A CA 1
ATOM 2065 C C . THR A 1 273 ? -3.465 12.763 -8.739 1.00 96.19 273 THR A C 1
ATOM 2067 O O . THR A 1 273 ? -4.037 12.358 -9.744 1.00 96.19 273 THR A O 1
ATOM 2070 N N . TRP A 1 274 ? -2.177 12.541 -8.501 1.00 96.88 274 TRP A N 1
ATOM 2071 C CA . TRP A 1 274 ? -1.284 11.904 -9.460 1.00 96.88 274 TRP A CA 1
ATOM 2072 C C . TRP A 1 274 ? -1.669 10.455 -9.802 1.00 96.88 274 TRP A C 1
ATOM 2074 O O . TRP A 1 274 ? -1.543 10.037 -10.953 1.00 96.88 274 TRP A O 1
ATOM 2084 N N . LEU A 1 275 ? -2.145 9.666 -8.834 1.00 97.44 275 LEU A N 1
ATOM 2085 C CA . LEU A 1 275 ? -2.621 8.297 -9.078 1.00 97.44 275 LEU A CA 1
ATOM 2086 C C . LEU A 1 275 ? -3.984 8.259 -9.780 1.00 97.44 275 LEU A C 1
ATOM 2088 O O . LEU A 1 275 ? -4.243 7.336 -10.551 1.00 97.44 275 LEU A O 1
ATOM 2092 N N . ASP A 1 276 ? -4.836 9.258 -9.555 1.00 96.12 276 ASP A N 1
ATOM 2093 C CA . ASP A 1 276 ? -6.144 9.364 -10.211 1.00 96.12 276 ASP A CA 1
ATOM 2094 C C . ASP A 1 276 ? -6.024 9.644 -11.725 1.00 96.12 276 ASP A C 1
ATOM 2096 O O . ASP A 1 276 ? -6.907 9.299 -12.506 1.00 96.12 276 ASP A O 1
ATOM 2100 N N . GLU A 1 277 ? -4.886 10.177 -12.174 1.00 94.44 277 GLU A N 1
ATOM 2101 C CA . GLU A 1 277 ? -4.578 10.375 -13.599 1.00 94.44 277 GLU A CA 1
ATOM 2102 C C . GLU A 1 277 ? -4.345 9.061 -14.365 1.00 94.44 277 GLU A C 1
ATOM 2104 O O . GLU A 1 277 ? -4.368 9.054 -15.598 1.00 94.44 277 GLU A O 1
ATOM 2109 N N . VAL A 1 278 ? -4.104 7.940 -13.672 1.00 95.50 278 VAL A N 1
ATOM 2110 C CA . VAL A 1 278 ? -3.825 6.657 -14.333 1.00 95.50 278 VAL A CA 1
ATOM 2111 C C . VAL A 1 278 ? -5.081 6.172 -15.068 1.00 95.50 278 VAL A C 1
ATOM 2113 O O . VAL A 1 278 ? -6.134 6.021 -14.441 1.00 95.50 278 VAL A O 1
ATOM 2116 N N . PRO A 1 279 ? -5.016 5.896 -16.384 1.00 93.25 279 PRO A N 1
ATOM 2117 C CA . PRO A 1 279 ? -6.172 5.413 -17.126 1.00 93.25 279 PRO A CA 1
ATOM 2118 C C . PRO A 1 279 ? -6.442 3.932 -16.835 1.00 93.25 279 PRO A C 1
ATOM 2120 O O . PRO A 1 279 ? -5.522 3.125 -16.779 1.00 93.25 279 PRO A O 1
ATOM 2123 N N . GLY A 1 280 ? -7.719 3.555 -16.744 1.00 95.50 280 GLY A N 1
ATOM 2124 C CA . GLY A 1 280 ? -8.123 2.151 -16.605 1.00 95.50 280 GLY A CA 1
ATOM 2125 C C . GLY A 1 280 ? -7.935 1.566 -15.195 1.00 95.50 280 GLY A C 1
ATOM 2126 O O . GLY A 1 280 ? -7.829 2.320 -14.226 1.00 95.50 280 GLY A O 1
ATOM 2127 N N . PRO A 1 281 ? -7.985 0.227 -15.055 1.00 97.69 281 PRO A N 1
ATOM 2128 C CA . PRO A 1 281 ? -7.880 -0.440 -13.758 1.00 97.69 281 PRO A CA 1
ATOM 2129 C C . PRO A 1 281 ? -6.522 -0.220 -13.092 1.00 97.69 281 PRO A C 1
ATOM 2131 O O . PRO A 1 281 ? -5.492 -0.331 -13.750 1.00 97.69 281 PRO A O 1
ATOM 2134 N N . LEU A 1 282 ? -6.522 0.020 -11.780 1.00 98.31 282 LEU A N 1
ATOM 2135 C CA . LEU A 1 282 ? -5.313 0.266 -10.995 1.00 98.31 282 LEU A CA 1
ATOM 2136 C C . LEU A 1 282 ? -5.257 -0.673 -9.789 1.00 98.31 282 LEU A C 1
ATOM 2138 O O . LEU A 1 282 ? -6.182 -0.705 -8.979 1.00 98.31 282 LEU A O 1
ATOM 2142 N N . VAL A 1 283 ? -4.148 -1.391 -9.620 1.00 98.31 283 VAL A N 1
ATOM 2143 C CA . VAL A 1 283 ? -3.842 -2.070 -8.353 1.00 98.31 283 VAL A CA 1
ATOM 2144 C C . VAL A 1 283 ? -3.007 -1.128 -7.491 1.00 98.31 283 VAL A C 1
ATOM 2146 O O . VAL A 1 283 ? -1.943 -0.699 -7.921 1.00 98.31 283 VAL A O 1
ATOM 2149 N N . MET A 1 284 ? -3.439 -0.813 -6.274 1.00 98.12 284 MET A N 1
ATOM 2150 C CA . MET A 1 284 ? -2.654 -0.029 -5.322 1.00 98.12 284 MET A CA 1
ATOM 2151 C C . MET A 1 284 ? -2.140 -0.918 -4.194 1.00 98.12 284 MET A C 1
ATOM 2153 O O . MET A 1 284 ? -2.917 -1.447 -3.400 1.00 98.12 284 MET A O 1
ATOM 2157 N N . GLY A 1 285 ? -0.819 -1.061 -4.118 1.00 97.50 285 GLY A N 1
ATOM 2158 C CA . GLY A 1 285 ? -0.139 -1.808 -3.073 1.00 97.50 285 GLY A CA 1
ATOM 2159 C C . GLY A 1 285 ? 0.554 -0.911 -2.049 1.00 97.50 285 GLY A C 1
ATOM 2160 O O . GLY A 1 285 ? 1.226 0.057 -2.417 1.00 97.50 285 GLY A O 1
ATOM 2161 N N . THR A 1 286 ? 0.431 -1.247 -0.762 1.00 95.62 286 THR A N 1
ATOM 2162 C CA . THR A 1 286 ? 1.098 -0.515 0.328 1.00 95.62 286 THR A CA 1
ATOM 2163 C C . THR A 1 286 ? 2.270 -1.314 0.899 1.00 95.62 286 THR A C 1
ATOM 2165 O O . THR A 1 286 ? 2.070 -2.347 1.537 1.00 95.62 286 THR A O 1
ATOM 2168 N N . TYR A 1 287 ? 3.490 -0.810 0.713 1.00 95.31 287 TYR A N 1
ATOM 2169 C CA . TYR A 1 287 ? 4.749 -1.432 1.154 1.00 95.31 287 TYR A CA 1
ATOM 2170 C C . TYR A 1 287 ? 5.587 -0.500 2.039 1.00 95.31 287 TYR A C 1
ATOM 2172 O O . TYR A 1 287 ? 6.715 -0.822 2.411 1.00 95.31 287 TYR A O 1
ATOM 2180 N N . VAL A 1 288 ? 5.039 0.669 2.382 1.00 92.31 288 VAL A N 1
ATOM 2181 C CA . VAL A 1 288 ? 5.669 1.624 3.291 1.00 92.31 288 VAL A CA 1
ATOM 2182 C C . VAL A 1 288 ? 5.816 1.035 4.690 1.00 92.31 288 VAL A C 1
ATOM 2184 O O . VAL A 1 288 ? 4.872 0.517 5.283 1.00 92.31 288 VAL A O 1
ATOM 2187 N N . TYR A 1 289 ? 7.010 1.185 5.254 1.00 90.12 289 TYR A N 1
ATOM 2188 C CA . TYR A 1 289 ? 7.298 0.806 6.627 1.00 90.12 289 TYR A CA 1
ATOM 2189 C C . TYR A 1 289 ? 8.156 1.875 7.300 1.00 90.12 289 TYR A C 1
ATOM 2191 O O . TYR A 1 289 ? 9.009 2.506 6.675 1.00 90.12 289 TYR A O 1
ATOM 2199 N N . ALA A 1 290 ? 7.909 2.083 8.586 1.00 91.75 290 ALA A N 1
ATOM 2200 C CA . ALA A 1 290 ? 8.729 2.911 9.456 1.00 91.75 290 ALA A CA 1
ATOM 2201 C C . ALA A 1 290 ? 8.581 2.404 10.892 1.00 91.75 290 ALA A C 1
ATOM 2203 O O . ALA A 1 290 ? 7.704 1.596 11.180 1.00 91.75 290 ALA A O 1
ATOM 2204 N N . ASP A 1 291 ? 9.395 2.908 11.814 1.00 88.88 291 ASP A N 1
ATOM 2205 C CA . ASP A 1 291 ? 9.284 2.510 13.214 1.00 88.88 291 ASP A CA 1
ATOM 2206 C C . ASP A 1 291 ? 8.243 3.341 13.976 1.00 88.88 291 ASP A C 1
ATOM 2208 O O . ASP A 1 291 ? 8.172 4.575 13.890 1.00 88.88 291 ASP A O 1
ATOM 2212 N N . GLY A 1 292 ? 7.446 2.651 14.792 1.00 90.75 292 GLY A N 1
ATOM 2213 C CA . GLY A 1 292 ? 6.566 3.255 15.788 1.00 90.75 292 GLY A CA 1
ATOM 2214 C C . GLY A 1 292 ? 5.535 4.225 15.204 1.00 90.75 292 GLY A C 1
ATOM 2215 O O . GLY A 1 292 ? 4.721 3.871 14.358 1.00 90.75 292 GLY A O 1
ATOM 2216 N N . ALA A 1 293 ? 5.533 5.463 15.704 1.00 93.38 293 ALA A N 1
ATOM 2217 C CA . ALA A 1 293 ? 4.514 6.460 15.368 1.00 93.38 293 ALA A CA 1
ATOM 2218 C C . ALA A 1 293 ? 4.501 6.832 13.877 1.00 93.38 293 ALA A C 1
ATOM 2220 O O . ALA A 1 293 ? 3.437 7.123 13.337 1.00 93.38 293 ALA A O 1
ATOM 2221 N N . ALA A 1 294 ? 5.664 6.810 13.220 1.00 94.75 294 ALA A N 1
ATOM 2222 C CA . ALA A 1 294 ? 5.773 7.122 11.800 1.00 94.75 294 ALA A CA 1
ATOM 2223 C C . ALA A 1 294 ? 5.058 6.075 10.933 1.00 94.75 294 ALA A C 1
ATOM 2225 O O . ALA A 1 294 ? 4.447 6.447 9.936 1.00 94.75 294 ALA A O 1
ATOM 2226 N N . HIS A 1 295 ? 5.062 4.801 11.344 1.00 93.44 295 HIS A N 1
ATOM 2227 C CA . HIS A 1 295 ? 4.333 3.749 10.635 1.00 93.44 295 HIS A CA 1
ATOM 2228 C C . HIS A 1 295 ? 2.840 4.046 10.578 1.00 93.44 295 HIS A C 1
ATOM 2230 O O . HIS A 1 295 ? 2.254 4.037 9.507 1.00 93.44 295 HIS A O 1
ATOM 2236 N N . VAL A 1 296 ? 2.249 4.405 11.721 1.00 94.56 296 VAL A N 1
ATOM 2237 C CA . VAL A 1 296 ? 0.821 4.731 11.810 1.00 94.56 296 VAL A CA 1
ATOM 2238 C C . VAL A 1 296 ? 0.471 5.903 10.895 1.00 94.56 296 VAL A C 1
ATOM 2240 O O . VAL A 1 296 ? -0.550 5.866 10.219 1.00 94.56 296 VAL A O 1
ATOM 2243 N N . LEU A 1 297 ? 1.322 6.932 10.845 1.00 97.38 297 LEU A N 1
ATOM 2244 C CA . LEU A 1 297 ? 1.112 8.076 9.956 1.00 97.38 297 LEU A CA 1
ATOM 2245 C C . LEU A 1 297 ? 1.169 7.670 8.481 1.00 97.38 297 LEU A C 1
ATOM 2247 O O . LEU A 1 297 ? 0.347 8.141 7.703 1.00 97.38 297 LEU A O 1
ATOM 2251 N N . LEU A 1 298 ? 2.096 6.781 8.110 1.00 96.19 298 LEU A N 1
ATOM 2252 C CA . LEU A 1 298 ? 2.199 6.249 6.750 1.00 96.19 298 LEU A CA 1
ATOM 2253 C C . LEU A 1 298 ? 0.982 5.391 6.391 1.00 96.19 298 LEU A C 1
ATOM 2255 O O . LEU A 1 298 ? 0.436 5.559 5.305 1.00 96.19 298 LEU A O 1
ATOM 2259 N N . SER A 1 299 ? 0.525 4.523 7.299 1.00 95.44 299 SER A N 1
ATOM 2260 C CA . SER A 1 299 ? -0.672 3.699 7.102 1.00 95.44 299 SER A CA 1
ATOM 2261 C C . SER A 1 299 ? -1.920 4.559 6.926 1.00 95.44 299 SER A C 1
ATOM 2263 O O . SER A 1 299 ? -2.692 4.319 6.007 1.00 95.44 299 SER A O 1
ATOM 2265 N N . VAL A 1 300 ? -2.095 5.595 7.752 1.00 97.31 300 VAL A N 1
ATOM 2266 C CA . VAL A 1 300 ? -3.227 6.527 7.634 1.00 97.31 300 VAL A CA 1
ATOM 2267 C C . VAL A 1 300 ? -3.144 7.351 6.347 1.00 97.31 300 VAL A C 1
ATOM 2269 O O . VAL A 1 300 ? -4.163 7.563 5.701 1.00 97.31 300 VAL A O 1
ATOM 2272 N N . ALA A 1 301 ? -1.952 7.798 5.945 1.00 98.06 301 ALA A N 1
ATOM 2273 C CA . ALA A 1 301 ? -1.763 8.500 4.676 1.00 98.06 301 ALA A CA 1
ATOM 2274 C C . ALA A 1 301 ? -2.122 7.606 3.476 1.00 98.06 301 ALA A C 1
ATOM 2276 O O . ALA A 1 301 ? -2.862 8.030 2.593 1.00 98.06 301 ALA A O 1
ATOM 2277 N N . ALA A 1 302 ? -1.632 6.363 3.464 1.00 97.62 302 ALA A N 1
ATOM 2278 C CA . ALA A 1 302 ? -1.934 5.382 2.425 1.00 97.62 302 ALA A CA 1
ATOM 2279 C C . ALA A 1 302 ? -3.431 5.043 2.368 1.00 97.62 302 ALA A C 1
ATOM 2281 O O . ALA A 1 302 ? -4.003 4.986 1.283 1.00 97.62 302 ALA A O 1
ATOM 2282 N N . ASP A 1 303 ? -4.070 4.860 3.523 1.00 97.25 303 ASP A N 1
ATOM 2283 C CA . ASP A 1 303 ? -5.498 4.556 3.613 1.00 97.25 303 ASP A CA 1
ATOM 2284 C C . ASP A 1 303 ? -6.377 5.749 3.204 1.00 97.25 303 ASP A C 1
ATOM 2286 O O . ASP A 1 303 ? -7.390 5.567 2.539 1.00 97.25 303 ASP A O 1
ATOM 2290 N N . ALA A 1 304 ? -5.959 6.986 3.494 1.00 97.88 304 ALA A N 1
ATOM 2291 C CA . ALA A 1 304 ? -6.620 8.188 2.982 1.00 97.88 304 ALA A CA 1
ATOM 2292 C C . ALA A 1 304 ? -6.589 8.266 1.450 1.00 97.88 304 ALA A C 1
ATOM 2294 O O . ALA A 1 304 ? -7.603 8.587 0.833 1.00 97.88 304 ALA A O 1
ATOM 2295 N N . ILE A 1 305 ? -5.454 7.924 0.832 1.00 98.06 305 ILE A N 1
ATOM 2296 C CA . ILE A 1 305 ? -5.346 7.819 -0.629 1.00 98.06 305 ILE A CA 1
ATOM 2297 C C . ILE A 1 305 ? -6.247 6.691 -1.149 1.00 98.06 305 ILE A C 1
ATOM 2299 O O . ILE A 1 305 ? -6.981 6.906 -2.109 1.00 98.06 305 ILE A O 1
ATOM 2303 N N . ALA A 1 306 ? -6.228 5.516 -0.507 1.00 97.50 306 ALA A N 1
ATOM 2304 C CA . ALA A 1 306 ? -7.056 4.370 -0.886 1.00 97.50 306 ALA A CA 1
ATOM 2305 C C . ALA A 1 306 ? -8.547 4.720 -0.874 1.00 97.50 306 ALA A C 1
ATOM 2307 O O . ALA A 1 306 ? -9.248 4.497 -1.860 1.00 97.50 306 ALA A O 1
ATOM 2308 N N . ALA A 1 307 ? -9.015 5.286 0.239 1.00 96.62 307 ALA A N 1
ATOM 2309 C CA . ALA A 1 307 ? -10.407 5.642 0.450 1.00 96.62 307 ALA A CA 1
ATOM 2310 C C . ALA A 1 307 ? -10.881 6.673 -0.580 1.00 96.62 307 ALA A C 1
ATOM 2312 O O . ALA A 1 307 ? -11.930 6.480 -1.184 1.00 96.62 307 ALA A O 1
ATOM 2313 N N . ASP A 1 308 ? -10.098 7.725 -0.831 1.00 96.62 308 ASP A N 1
ATOM 2314 C CA . ASP A 1 308 ? -10.469 8.761 -1.801 1.00 96.62 308 ASP A CA 1
ATOM 2315 C C . ASP A 1 308 ? -10.390 8.265 -3.260 1.00 96.62 308 ASP A C 1
ATOM 2317 O O . ASP A 1 308 ? -11.207 8.652 -4.089 1.00 96.62 308 ASP A O 1
ATOM 2321 N N . LEU A 1 309 ? -9.476 7.347 -3.597 1.00 96.69 309 LEU A N 1
ATOM 2322 C CA . LEU A 1 309 ? -9.486 6.699 -4.917 1.00 96.69 309 LEU A CA 1
ATOM 2323 C C . LEU A 1 309 ? -10.709 5.789 -5.098 1.00 96.69 309 LEU A C 1
ATOM 2325 O O . LEU A 1 309 ? -11.323 5.809 -6.162 1.00 96.69 309 LEU A O 1
ATOM 2329 N N . LEU A 1 310 ? -11.093 5.025 -4.071 1.00 96.44 310 LEU A N 1
ATOM 2330 C CA . LEU A 1 310 ? -12.258 4.133 -4.107 1.00 96.44 310 LEU A CA 1
ATOM 2331 C C . LEU A 1 310 ? -13.601 4.877 -4.178 1.00 96.44 310 LEU A C 1
ATOM 2333 O O . LEU A 1 310 ? -14.585 4.305 -4.640 1.00 96.44 310 LEU A O 1
ATOM 2337 N N . THR A 1 311 ? -13.676 6.136 -3.733 1.00 95.12 311 THR A N 1
ATOM 2338 C CA . THR A 1 311 ? -14.885 6.961 -3.918 1.00 95.12 311 THR A CA 1
ATOM 2339 C C . THR A 1 311 ? -14.973 7.555 -5.323 1.00 95.12 311 THR A C 1
ATOM 2341 O O . THR A 1 311 ? -16.076 7.810 -5.807 1.00 95.12 311 THR A O 1
ATOM 2344 N N . ARG A 1 312 ? -13.831 7.770 -5.988 1.00 93.38 312 ARG A N 1
ATOM 2345 C CA . ARG A 1 312 ? -13.740 8.361 -7.335 1.00 93.38 312 ARG A CA 1
ATOM 2346 C C . ARG A 1 312 ? -13.786 7.329 -8.456 1.00 93.38 312 ARG A C 1
ATOM 2348 O O . ARG A 1 312 ? -14.177 7.666 -9.572 1.00 93.38 312 ARG A O 1
ATOM 2355 N N . ARG A 1 313 ? -13.362 6.096 -8.177 1.00 95.19 313 ARG A N 1
ATOM 2356 C CA . ARG A 1 313 ? -13.106 5.057 -9.178 1.00 95.19 313 ARG A CA 1
ATOM 2357 C C . ARG A 1 313 ? -13.714 3.729 -8.751 1.00 95.19 313 ARG A C 1
ATOM 2359 O O . ARG A 1 313 ? -13.572 3.306 -7.610 1.00 95.19 313 ARG A O 1
ATOM 2366 N N . ASP A 1 314 ? -14.309 3.025 -9.703 1.00 95.50 314 ASP A N 1
ATOM 2367 C CA . ASP A 1 314 ? -14.872 1.682 -9.526 1.00 95.50 314 ASP A CA 1
ATOM 2368 C C . ASP A 1 314 ? -13.880 0.553 -9.866 1.00 95.50 314 ASP A C 1
ATOM 2370 O O . ASP A 1 314 ? -14.184 -0.626 -9.692 1.00 95.50 314 ASP A O 1
ATOM 2374 N N . ASN A 1 315 ? -12.682 0.906 -10.340 1.00 95.69 315 ASN A N 1
ATOM 2375 C CA . ASN A 1 315 ? -11.695 -0.014 -10.905 1.00 95.69 315 ASN A CA 1
ATOM 2376 C C . ASN A 1 315 ? -10.354 -0.025 -10.148 1.00 95.69 315 ASN A C 1
ATOM 2378 O O . ASN A 1 315 ? -9.305 -0.304 -10.735 1.00 95.69 315 ASN A O 1
ATOM 2382 N N . VAL A 1 316 ? -10.387 0.275 -8.848 1.00 97.94 316 VAL A N 1
ATOM 2383 C CA . VAL A 1 316 ? -9.220 0.216 -7.960 1.00 97.94 316 VAL A CA 1
ATOM 2384 C C . VAL A 1 316 ? -9.249 -1.074 -7.150 1.00 97.94 316 VAL A C 1
ATOM 2386 O O . VAL A 1 316 ? -10.217 -1.369 -6.454 1.00 97.94 316 VAL A O 1
ATOM 2389 N N . MET A 1 317 ? -8.163 -1.837 -7.221 1.00 97.56 317 MET A N 1
ATOM 2390 C CA . MET A 1 317 ? -7.928 -3.017 -6.391 1.00 97.56 317 MET A CA 1
ATOM 2391 C C . MET A 1 317 ? -6.850 -2.697 -5.363 1.00 97.56 317 MET A C 1
ATOM 2393 O O . MET A 1 317 ? -5.844 -2.079 -5.699 1.00 97.56 317 MET A O 1
ATOM 2397 N N . LEU A 1 318 ? -7.031 -3.129 -4.118 1.00 96.75 318 LEU A N 1
ATOM 2398 C CA . LEU A 1 318 ? -6.049 -2.897 -3.062 1.00 96.75 318 LEU A CA 1
ATOM 2399 C C . LEU A 1 318 ? -5.229 -4.158 -2.783 1.00 96.75 318 LEU A C 1
ATOM 2401 O O . LEU A 1 318 ? -5.774 -5.260 -2.734 1.00 96.75 318 LEU A O 1
ATOM 2405 N N . ALA A 1 319 ? -3.929 -3.985 -2.558 1.00 94.88 319 ALA A N 1
ATOM 2406 C CA . ALA A 1 319 ? -3.011 -5.041 -2.154 1.00 94.88 319 ALA A CA 1
ATOM 2407 C C . ALA A 1 319 ? -2.285 -4.643 -0.858 1.00 94.88 319 ALA A C 1
ATOM 2409 O O . ALA A 1 319 ? -1.554 -3.654 -0.809 1.00 94.88 319 ALA A O 1
ATOM 2410 N N . TYR A 1 320 ? -2.465 -5.435 0.196 1.00 89.69 320 TYR A N 1
ATOM 2411 C CA . TYR A 1 320 ? -1.842 -5.200 1.497 1.00 89.69 320 TYR A CA 1
ATOM 2412 C C . TYR A 1 320 ? -0.947 -6.368 1.890 1.00 89.69 320 TYR A C 1
ATOM 2414 O O . TYR A 1 320 ? -1.229 -7.526 1.580 1.00 89.69 320 TYR A O 1
ATOM 2422 N N . LEU A 1 321 ? 0.131 -6.049 2.602 1.00 86.94 321 LEU A N 1
ATOM 2423 C CA . LEU A 1 321 ? 0.874 -7.040 3.364 1.00 86.94 321 LEU A CA 1
ATOM 2424 C C . LEU A 1 321 ? 0.112 -7.352 4.652 1.00 86.94 321 LEU A C 1
ATOM 2426 O O . LEU A 1 321 ? -0.443 -6.448 5.277 1.00 86.94 321 LEU A O 1
ATOM 2430 N N . ALA A 1 322 ? 0.137 -8.616 5.066 1.00 82.06 322 ALA A N 1
ATOM 2431 C CA . ALA A 1 322 ? -0.310 -8.980 6.402 1.00 82.06 322 ALA A CA 1
ATOM 2432 C C . ALA A 1 322 ? 0.604 -8.333 7.458 1.00 82.06 322 ALA A C 1
ATOM 2434 O O . ALA A 1 322 ? 1.821 -8.230 7.271 1.00 82.06 322 ALA A O 1
ATOM 2435 N N . THR A 1 323 ? 0.027 -7.921 8.580 1.00 74.69 323 THR A N 1
ATOM 2436 C CA . THR A 1 323 ? 0.751 -7.424 9.754 1.00 74.69 323 THR A CA 1
ATOM 2437 C C . THR A 1 323 ? 0.853 -8.522 10.820 1.00 74.69 323 THR A C 1
ATOM 2439 O O . THR A 1 323 ? -0.060 -9.334 10.952 1.00 74.69 323 THR A O 1
ATOM 2442 N N . PRO A 1 324 ? 1.914 -8.558 11.654 1.00 66.75 324 PRO A N 1
ATOM 2443 C CA . PRO A 1 324 ? 2.016 -9.493 12.783 1.00 66.75 324 PRO A CA 1
ATOM 2444 C C . PRO A 1 324 ? 0.863 -9.409 13.797 1.00 66.75 324 PRO A C 1
ATOM 2446 O O . PRO A 1 324 ? 0.738 -10.275 14.660 1.00 66.75 324 PRO A O 1
ATOM 2449 N N . THR A 1 325 ? 0.056 -8.346 13.741 1.00 68.56 325 THR A N 1
ATOM 2450 C CA . THR A 1 325 ? -1.154 -8.181 14.557 1.00 68.56 325 THR A CA 1
ATOM 2451 C C . THR A 1 325 ? -2.419 -8.722 13.898 1.00 68.56 325 THR A C 1
ATOM 2453 O O . THR A 1 325 ? -3.470 -8.677 14.536 1.00 68.56 325 THR A O 1
ATOM 2456 N N . ASP A 1 326 ? -2.351 -9.200 12.654 1.00 75.62 326 ASP A N 1
ATOM 2457 C CA . ASP A 1 326 ? -3.490 -9.841 12.007 1.00 75.62 326 ASP A CA 1
ATOM 2458 C C . ASP A 1 326 ? -3.802 -11.152 12.720 1.00 75.62 326 ASP A C 1
ATOM 2460 O O . ASP A 1 326 ? -2.945 -12.017 12.914 1.00 75.62 326 ASP A O 1
ATOM 2464 N N . VAL A 1 327 ? -5.058 -11.291 13.129 1.00 73.31 327 VAL A N 1
ATOM 2465 C CA . VAL A 1 327 ? -5.559 -12.495 13.779 1.00 73.31 327 VAL A CA 1
ATOM 2466 C C . VAL A 1 327 ? -6.585 -13.117 12.852 1.00 73.31 327 VAL A C 1
ATOM 2468 O O . VAL A 1 327 ? -7.666 -12.570 12.641 1.00 73.31 327 VAL A O 1
ATOM 2471 N N . PHE A 1 328 ? -6.238 -14.277 12.307 1.00 75.12 328 PHE A N 1
ATOM 2472 C CA . PHE A 1 328 ? -7.104 -15.025 11.409 1.00 75.12 328 PHE A CA 1
ATOM 2473 C C . PHE A 1 328 ? -7.886 -16.081 12.183 1.00 75.12 328 PHE A C 1
ATOM 2475 O O . PHE A 1 328 ? -7.348 -16.769 13.055 1.00 75.12 328 PHE A O 1
ATOM 2482 N N . MET A 1 329 ? -9.159 -16.248 11.831 1.00 72.69 329 MET A N 1
ATOM 2483 C CA . MET A 1 329 ? -9.900 -17.432 12.238 1.00 72.69 329 MET A CA 1
ATOM 2484 C C . MET A 1 329 ? -9.388 -18.613 11.412 1.00 72.69 329 MET A C 1
ATOM 2486 O O . MET A 1 329 ? -9.579 -18.657 10.200 1.00 72.69 329 MET A O 1
ATOM 2490 N N . VAL A 1 330 ? -8.727 -19.558 12.073 1.00 78.75 330 VAL A N 1
ATOM 2491 C CA . VAL A 1 330 ? -8.192 -20.768 11.439 1.00 78.75 330 VAL A CA 1
ATOM 2492 C C . VAL A 1 330 ? -9.033 -21.989 11.821 1.00 78.75 330 VAL A C 1
ATOM 2494 O O . VAL A 1 330 ? -9.564 -22.042 12.937 1.00 78.75 330 VAL A O 1
ATOM 2497 N N . PRO A 1 331 ? -9.183 -22.986 10.930 1.00 81.50 331 PRO A N 1
ATOM 2498 C CA . PRO A 1 331 ? -9.860 -24.230 11.277 1.00 81.50 331 PRO A CA 1
ATOM 2499 C C . PRO A 1 331 ? -9.100 -24.971 12.386 1.00 81.50 331 PRO A C 1
ATOM 2501 O O . PRO A 1 331 ? -7.876 -24.879 12.489 1.00 81.50 331 PRO A O 1
ATOM 2504 N N . MET A 1 332 ? -9.811 -25.764 13.198 1.00 85.00 332 MET A N 1
ATOM 2505 C CA . MET A 1 332 ? -9.190 -26.520 14.299 1.00 85.00 332 MET A CA 1
ATOM 2506 C C . MET A 1 332 ? -8.080 -27.461 13.809 1.00 85.00 332 MET A C 1
ATOM 2508 O O . MET A 1 332 ? -7.083 -27.636 14.499 1.00 85.00 332 MET A O 1
ATOM 2512 N N . SER A 1 333 ? -8.194 -27.988 12.587 1.00 82.94 333 SER A N 1
ATOM 2513 C CA . SER A 1 333 ? -7.155 -28.812 11.964 1.00 82.94 333 SER A CA 1
ATOM 2514 C C . SER A 1 333 ? -5.812 -28.085 11.820 1.00 82.94 333 SER A C 1
ATOM 2516 O O . SER A 1 333 ? -4.770 -28.709 12.000 1.00 82.94 333 SER A O 1
ATOM 2518 N N . ALA A 1 334 ? -5.815 -26.775 11.546 1.00 81.62 334 ALA A N 1
ATOM 2519 C CA . ALA A 1 334 ? -4.591 -25.972 11.493 1.00 81.62 334 ALA A CA 1
ATOM 2520 C C . ALA A 1 334 ? -3.980 -25.796 12.895 1.00 81.62 334 ALA A C 1
ATOM 2522 O O . ALA A 1 334 ? -2.765 -25.885 13.067 1.00 81.62 334 ALA A O 1
ATOM 2523 N N . VAL A 1 335 ? -4.823 -25.626 13.922 1.00 83.25 335 VAL A N 1
ATOM 2524 C CA . VAL A 1 335 ? -4.388 -25.546 15.330 1.00 83.25 335 VAL A CA 1
ATOM 2525 C C . VAL A 1 335 ? -3.782 -26.868 15.799 1.00 83.25 335 VAL A C 1
ATOM 2527 O O . VAL A 1 335 ? -2.744 -26.877 16.458 1.00 83.25 335 VAL A O 1
ATOM 2530 N N . GLU A 1 336 ? -4.428 -27.988 15.481 1.00 85.56 336 GLU A N 1
ATOM 2531 C CA . GLU A 1 336 ? -3.939 -29.327 15.808 1.00 85.56 336 GLU A CA 1
ATOM 2532 C C . GLU A 1 336 ? -2.603 -29.608 15.125 1.00 85.56 336 GLU A C 1
ATOM 2534 O O . GLU A 1 336 ? -1.668 -30.057 15.785 1.00 85.56 336 GLU A O 1
ATOM 2539 N N . GLU A 1 337 ? -2.478 -29.281 13.838 1.00 78.19 337 GLU A N 1
ATOM 2540 C CA . GLU A 1 337 ? -1.226 -29.436 13.101 1.00 78.19 337 GLU A CA 1
ATOM 2541 C C . GLU A 1 337 ? -0.102 -28.577 13.688 1.00 78.19 337 GLU A C 1
ATOM 2543 O O . GLU A 1 337 ? 0.992 -29.086 13.923 1.00 78.19 337 GLU A O 1
ATOM 2548 N N . SER A 1 338 ? -0.384 -27.314 14.023 1.00 80.88 338 SER A N 1
ATOM 2549 C CA . SER A 1 338 ? 0.589 -26.430 14.672 1.00 80.88 338 SER A CA 1
ATOM 2550 C C . SER A 1 338 ? 1.068 -26.945 16.033 1.00 80.88 338 SER A C 1
ATOM 2552 O O . SER A 1 338 ? 2.155 -26.566 16.447 1.00 80.88 338 SER A O 1
ATOM 2554 N N . ARG A 1 339 ? 0.273 -27.754 16.750 1.00 84.44 339 ARG A N 1
ATOM 2555 C CA . ARG A 1 339 ? 0.656 -28.354 18.043 1.00 84.44 339 ARG A CA 1
ATOM 2556 C C . ARG A 1 339 ? 1.393 -29.683 17.902 1.00 84.44 339 ARG A C 1
ATOM 2558 O O . ARG A 1 339 ? 2.017 -30.122 18.864 1.00 84.44 339 ARG A O 1
ATOM 2565 N N . ARG A 1 340 ? 1.233 -30.368 16.765 1.00 79.94 340 ARG A N 1
ATOM 2566 C CA . ARG A 1 340 ? 1.952 -31.616 16.462 1.00 79.94 340 ARG A CA 1
ATOM 2567 C C . ARG A 1 340 ? 3.418 -31.361 16.116 1.00 79.94 340 ARG A C 1
ATOM 2569 O O . ARG A 1 340 ? 4.234 -32.253 16.337 1.00 79.94 340 ARG A O 1
ATOM 2576 N N . ARG A 1 341 ? 3.697 -30.196 15.535 1.00 65.44 341 ARG A N 1
ATOM 2577 C CA . ARG A 1 341 ? 5.028 -29.705 15.164 1.00 65.44 341 ARG A CA 1
ATOM 2578 C C . ARG A 1 341 ? 5.713 -29.057 16.365 1.00 65.44 341 ARG A C 1
ATOM 2580 O O . ARG A 1 341 ? 6.951 -29.200 16.454 1.00 65.44 341 ARG A O 1
#